Protein AF-A0A970BN17-F1 (afdb_monomer_lite)

pLDDT: mean 81.22, std 21.94, range [27.55, 98.62]

Structure (mmCIF, N/CA/C/O backbone):
data_AF-A0A970BN17-F1
#
_entry.id   AF-A0A970BN17-F1
#
loop_
_atom_site.group_PDB
_atom_site.id
_atom_site.type_symbol
_atom_site.label_atom_id
_atom_site.label_alt_id
_atom_site.label_comp_id
_atom_site.label_asym_id
_atom_site.label_entity_id
_atom_site.label_seq_id
_atom_site.pdbx_PDB_ins_code
_atom_site.Cartn_x
_atom_site.Cartn_y
_atom_site.Cartn_z
_atom_site.occupancy
_atom_site.B_iso_or_equiv
_atom_site.auth_seq_id
_atom_site.auth_comp_id
_atom_site.auth_asym_id
_atom_site.auth_atom_id
_atom_site.pdbx_PDB_model_num
ATOM 1 N N . PHE A 1 1 ? 6.275 23.078 -13.569 1.00 32.34 1 PHE A N 1
ATOM 2 C CA . PHE A 1 1 ? 7.022 21.814 -13.598 1.00 32.34 1 PHE A CA 1
ATOM 3 C C . PHE A 1 1 ? 8.155 21.933 -12.599 1.00 32.34 1 PHE A C 1
ATOM 5 O O . PHE A 1 1 ? 9.237 22.380 -12.944 1.00 32.34 1 PHE A O 1
ATOM 12 N N . THR A 1 2 ? 7.854 21.709 -11.324 1.00 32.56 2 THR A N 1
ATOM 13 C CA . THR A 1 2 ? 8.890 21.471 -10.318 1.00 32.56 2 THR A CA 1
ATOM 14 C C . THR A 1 2 ? 9.439 20.082 -10.598 1.00 32.56 2 THR A C 1
ATOM 16 O O . THR A 1 2 ? 8.662 19.140 -10.694 1.00 32.56 2 THR A O 1
ATOM 19 N N . GLU A 1 3 ? 10.742 20.007 -10.845 1.00 39.06 3 GLU A N 1
ATOM 20 C CA . GLU A 1 3 ? 11.499 18.772 -11.023 1.00 39.06 3 GLU A CA 1
ATOM 21 C C . GLU A 1 3 ? 11.298 17.918 -9.766 1.00 39.06 3 GLU A C 1
ATOM 23 O O . GLU A 1 3 ? 11.799 18.243 -8.690 1.00 39.06 3 GLU A O 1
ATOM 28 N N . ASP A 1 4 ? 10.457 16.895 -9.878 1.00 48.56 4 ASP A N 1
ATOM 29 C CA . ASP A 1 4 ? 10.159 15.962 -8.800 1.00 48.56 4 ASP A CA 1
ATOM 30 C C . ASP A 1 4 ? 11.282 14.922 -8.773 1.00 48.56 4 ASP A C 1
ATOM 32 O O . ASP A 1 4 ? 11.185 13.845 -9.358 1.00 48.56 4 ASP A O 1
ATOM 36 N N . THR A 1 5 ? 12.443 15.297 -8.233 1.00 59.00 5 THR A N 1
ATOM 37 C CA . THR A 1 5 ? 13.635 14.443 -8.300 1.00 59.00 5 THR A CA 1
ATOM 38 C C . THR A 1 5 ? 13.593 13.387 -7.197 1.00 59.00 5 THR A C 1
ATOM 40 O O . THR A 1 5 ? 14.387 13.419 -6.257 1.00 59.00 5 THR A O 1
ATOM 43 N N . SER A 1 6 ? 12.669 12.430 -7.318 1.00 75.62 6 SER A N 1
ATOM 44 C CA . SER A 1 6 ? 12.661 11.175 -6.545 1.00 75.62 6 SER A CA 1
ATOM 45 C C . SER A 1 6 ? 13.899 10.304 -6.831 1.00 75.62 6 SER A C 1
ATOM 47 O O . SER A 1 6 ? 14.197 9.360 -6.097 1.00 75.62 6 SER A O 1
ATOM 49 N N . GLY A 1 7 ? 14.656 10.640 -7.880 1.00 77.81 7 GLY A N 1
ATOM 50 C CA . GLY A 1 7 ? 15.953 10.070 -8.220 1.00 77.81 7 GLY A CA 1
ATOM 51 C C . GLY A 1 7 ? 16.511 10.608 -9.540 1.00 77.81 7 GLY A C 1
ATOM 52 O O . GLY A 1 7 ? 15.998 11.581 -10.095 1.00 77.81 7 GLY A O 1
ATOM 53 N N . SER A 1 8 ? 17.562 9.963 -10.041 1.00 84.25 8 SER A N 1
ATOM 54 C CA . SER A 1 8 ? 18.190 10.222 -11.340 1.00 84.25 8 SER A CA 1
ATOM 55 C C . SER A 1 8 ? 18.575 8.920 -12.049 1.00 84.25 8 SER A C 1
ATOM 57 O O . SER A 1 8 ? 18.487 7.832 -11.482 1.00 84.25 8 SER A O 1
ATOM 59 N N . VAL A 1 9 ? 19.017 9.029 -13.303 1.00 84.69 9 VAL A N 1
ATOM 60 C CA . VAL A 1 9 ? 19.588 7.918 -14.075 1.00 84.69 9 VAL A CA 1
ATOM 61 C C . VAL A 1 9 ? 21.036 8.248 -14.401 1.00 84.69 9 VAL A C 1
ATOM 63 O O . VAL A 1 9 ? 21.327 9.348 -14.877 1.00 84.69 9 VAL A O 1
ATOM 66 N N . ARG A 1 10 ? 21.937 7.288 -14.189 1.00 85.12 10 ARG A N 1
ATOM 67 C CA . ARG A 1 10 ? 23.327 7.370 -14.651 1.00 85.12 10 ARG A CA 1
ATOM 68 C C . ARG A 1 10 ? 23.611 6.316 -15.714 1.00 85.12 10 ARG A C 1
ATOM 70 O O . ARG A 1 10 ? 23.109 5.197 -15.638 1.00 85.12 10 ARG A O 1
ATOM 77 N N . ASN A 1 11 ? 24.443 6.681 -16.685 1.00 80.19 11 ASN A N 1
ATOM 78 C CA . ASN A 1 11 ? 24.867 5.788 -17.760 1.00 80.19 11 ASN A CA 1
ATOM 79 C C . ASN A 1 11 ? 26.177 5.092 -17.371 1.00 80.19 11 ASN A C 1
ATOM 81 O O . ASN A 1 11 ? 27.120 5.746 -16.918 1.00 80.19 11 ASN A O 1
ATOM 85 N N . GLY A 1 12 ? 26.239 3.786 -17.597 1.00 71.25 12 GLY A N 1
ATOM 86 C CA . GLY A 1 12 ? 27.440 2.962 -17.574 1.00 71.25 12 GLY A CA 1
ATOM 87 C C . GLY A 1 12 ? 27.666 2.301 -18.935 1.00 71.25 12 GLY A C 1
ATOM 88 O O . GLY A 1 12 ? 26.741 2.171 -19.736 1.00 71.25 12 GLY A O 1
ATOM 89 N N . ILE A 1 13 ? 28.909 1.904 -19.195 1.00 74.31 13 ILE A N 1
ATOM 90 C CA . ILE A 1 13 ? 29.287 1.059 -20.334 1.00 74.31 13 ILE A CA 1
ATOM 91 C C . ILE A 1 13 ? 29.868 -0.220 -19.739 1.00 74.31 13 ILE A C 1
ATOM 93 O O . ILE A 1 13 ? 30.667 -0.125 -18.801 1.00 74.31 13 ILE A O 1
ATOM 97 N N . ASP A 1 14 ? 29.484 -1.378 -20.271 1.00 70.44 14 ASP A N 1
ATOM 98 C CA . ASP A 1 14 ? 30.084 -2.662 -19.908 1.00 70.44 14 ASP A CA 1
ATOM 99 C C . ASP A 1 14 ? 31.134 -3.094 -20.948 1.00 70.44 14 ASP A C 1
ATOM 101 O O . ASP A 1 14 ? 30.786 -3.603 -22.020 1.00 70.44 14 ASP A O 1
ATOM 105 N N . PRO A 1 15 ? 32.435 -2.902 -20.660 1.00 63.38 15 PRO A N 1
ATOM 106 C CA . PRO A 1 15 ? 33.496 -3.311 -21.571 1.00 63.38 15 PRO A CA 1
ATOM 107 C C . PRO A 1 15 ? 33.675 -4.837 -21.641 1.00 63.38 15 PRO A C 1
ATOM 109 O O . PRO A 1 15 ? 34.306 -5.320 -22.580 1.00 63.38 15 PRO A O 1
ATOM 112 N N . GLU A 1 16 ? 33.154 -5.606 -20.676 1.00 74.69 16 GLU A N 1
ATOM 113 C CA . GLU A 1 16 ? 33.271 -7.071 -20.651 1.00 74.69 16 GLU A CA 1
ATOM 114 C C . GLU A 1 16 ? 32.203 -7.749 -21.520 1.00 74.69 16 GLU A C 1
ATOM 116 O O . GLU A 1 16 ? 32.446 -8.837 -22.046 1.00 74.69 16 GLU A O 1
ATOM 121 N N . ASN A 1 17 ? 31.068 -7.080 -21.744 1.00 64.88 17 ASN A N 1
ATOM 122 C CA . ASN A 1 17 ? 29.939 -7.584 -22.533 1.00 64.88 17 ASN A CA 1
ATOM 123 C C . ASN A 1 17 ? 29.699 -6.819 -23.850 1.00 64.88 17 ASN A C 1
ATOM 125 O O . ASN A 1 17 ? 28.600 -6.829 -24.390 1.00 64.88 17 ASN A O 1
ATOM 129 N N . GLY A 1 18 ? 30.741 -6.219 -24.434 1.00 65.50 18 GLY A N 1
ATOM 130 C CA . GLY A 1 18 ? 30.694 -5.740 -25.823 1.00 65.50 18 GLY A CA 1
ATOM 131 C C . GLY A 1 18 ? 30.069 -4.357 -26.029 1.00 65.50 18 GLY A C 1
ATOM 132 O O . GLY A 1 18 ? 29.279 -4.184 -26.954 1.00 65.50 18 GLY A O 1
ATOM 133 N N . ASP A 1 19 ? 30.478 -3.374 -25.222 1.00 73.50 19 ASP A N 1
ATOM 134 C CA . ASP A 1 19 ? 30.008 -1.978 -25.270 1.00 73.50 19 ASP A CA 1
ATOM 135 C C . ASP A 1 19 ? 28.490 -1.836 -25.039 1.00 73.50 19 ASP A C 1
ATOM 137 O O . ASP A 1 19 ? 27.855 -0.892 -25.521 1.00 73.50 19 ASP A O 1
ATOM 141 N N . ASP A 1 20 ? 27.903 -2.761 -24.274 1.00 80.50 20 ASP A N 1
ATOM 142 C CA . ASP A 1 20 ? 26.509 -2.668 -23.854 1.00 80.50 20 ASP A CA 1
ATOM 143 C C . ASP A 1 20 ? 26.287 -1.422 -22.983 1.00 80.50 20 ASP A C 1
ATOM 145 O O . ASP A 1 20 ? 27.092 -1.072 -22.109 1.00 80.50 20 ASP A O 1
ATOM 149 N N . LEU A 1 21 ? 25.166 -0.740 -23.231 1.00 82.56 21 LEU A N 1
ATOM 150 C CA . LEU A 1 21 ? 24.753 0.425 -22.456 1.00 82.56 21 LEU A CA 1
ATOM 151 C C . LEU A 1 21 ? 23.939 -0.035 -21.252 1.00 82.56 21 LEU A C 1
ATOM 153 O O . LEU A 1 21 ? 22.883 -0.650 -21.404 1.00 82.56 21 LEU A O 1
ATOM 157 N N . ILE A 1 22 ? 24.398 0.331 -20.059 1.00 88.56 22 ILE A N 1
ATOM 158 C CA . ILE A 1 22 ? 23.692 0.063 -18.807 1.00 88.56 22 ILE A CA 1
ATOM 159 C C . ILE A 1 22 ? 23.176 1.383 -18.249 1.00 88.56 22 ILE A C 1
ATOM 161 O O . ILE A 1 22 ? 23.924 2.348 -18.092 1.00 88.56 22 ILE A O 1
ATOM 165 N N . TYR A 1 23 ? 21.896 1.418 -17.902 1.00 90.19 23 TYR A N 1
ATOM 166 C CA . TYR A 1 23 ? 21.289 2.527 -17.178 1.00 90.19 23 TYR A CA 1
ATOM 167 C C . TYR A 1 23 ? 21.040 2.106 -15.739 1.00 90.19 23 TYR A C 1
ATOM 169 O O . TYR A 1 23 ? 20.437 1.065 -15.494 1.00 90.19 23 TYR A O 1
ATOM 177 N N . ILE A 1 24 ? 21.505 2.907 -14.786 1.00 91.94 24 ILE A N 1
ATOM 178 C CA . ILE A 1 24 ? 21.379 2.604 -13.361 1.00 91.94 24 ILE A CA 1
ATOM 179 C C . ILE A 1 24 ? 20.471 3.648 -12.727 1.00 91.94 24 ILE A C 1
ATOM 181 O O . ILE A 1 24 ? 20.717 4.852 -12.857 1.00 91.94 24 ILE A O 1
ATOM 185 N N . ALA A 1 25 ? 19.421 3.178 -12.061 1.00 93.06 25 ALA A N 1
ATOM 186 C CA . ALA A 1 25 ? 18.540 4.026 -11.278 1.00 93.06 25 ALA A CA 1
ATOM 187 C C . ALA A 1 25 ? 19.221 4.423 -9.961 1.00 93.06 25 ALA A C 1
ATOM 189 O O . ALA A 1 25 ? 19.588 3.561 -9.162 1.00 93.06 25 ALA A O 1
ATOM 190 N N . ASP A 1 26 ? 19.339 5.725 -9.715 1.00 90.25 26 ASP A N 1
ATOM 191 C CA . ASP A 1 26 ? 19.800 6.272 -8.443 1.00 90.25 26 ASP A CA 1
ATOM 192 C C . ASP A 1 26 ? 18.606 6.927 -7.737 1.00 90.25 26 ASP A C 1
ATOM 194 O O . ASP A 1 26 ? 18.057 7.915 -8.220 1.00 90.25 26 ASP A O 1
ATOM 198 N N . ALA A 1 27 ? 18.181 6.388 -6.596 1.00 91.38 27 ALA A N 1
ATOM 199 C CA . ALA A 1 27 ? 17.106 6.984 -5.806 1.00 91.38 27 ALA A CA 1
ATOM 200 C C . ALA A 1 27 ? 17.639 8.133 -4.933 1.00 91.38 27 ALA A C 1
ATOM 202 O O . ALA A 1 27 ? 18.737 8.049 -4.374 1.00 91.38 27 ALA A O 1
ATOM 203 N N . ALA A 1 28 ? 16.857 9.204 -4.792 1.00 91.00 28 ALA A N 1
ATOM 204 C CA . ALA A 1 28 ? 17.181 10.290 -3.873 1.00 91.00 28 ALA A CA 1
ATOM 205 C C . ALA A 1 28 ? 17.082 9.823 -2.403 1.00 91.00 28 ALA A C 1
ATOM 207 O O . ALA A 1 28 ? 16.376 8.855 -2.107 1.00 91.00 28 ALA A O 1
ATOM 208 N N . PRO A 1 29 ? 17.743 10.503 -1.444 1.00 90.31 29 PRO A N 1
ATOM 209 C CA . PRO A 1 29 ? 17.586 10.188 -0.025 1.00 90.31 29 PRO A CA 1
ATOM 210 C C . PRO A 1 29 ? 16.111 10.176 0.407 1.00 90.31 29 PRO A C 1
ATOM 212 O O . PRO A 1 29 ? 15.375 11.119 0.125 1.00 90.31 29 PRO A O 1
ATOM 215 N N . GLY A 1 30 ? 15.692 9.117 1.106 1.00 89.69 30 GLY A N 1
ATOM 216 C CA . GLY A 1 30 ? 14.293 8.896 1.505 1.00 89.69 30 GLY A CA 1
ATOM 217 C C . GLY A 1 30 ? 13.443 8.150 0.471 1.00 89.69 30 GLY A C 1
ATOM 218 O O . GLY A 1 30 ? 12.268 7.893 0.724 1.00 89.69 30 GLY A O 1
ATOM 219 N N . PHE A 1 31 ? 14.026 7.772 -0.668 1.00 94.12 31 PHE A N 1
ATOM 220 C CA . PHE A 1 31 ? 13.386 6.971 -1.704 1.00 94.12 31 PHE A CA 1
ATOM 221 C C . PHE A 1 31 ? 14.177 5.688 -1.965 1.00 94.12 31 PHE A C 1
ATOM 223 O O . PHE A 1 31 ? 15.384 5.609 -1.733 1.00 94.12 31 PHE A O 1
ATOM 230 N N . GLY A 1 32 ? 13.492 4.679 -2.492 1.00 93.06 32 GLY A N 1
ATOM 231 C CA . GLY A 1 32 ? 14.102 3.459 -2.997 1.00 93.06 32 GLY A CA 1
ATOM 232 C C . GLY A 1 32 ? 13.590 3.128 -4.391 1.00 93.06 32 GLY A C 1
ATOM 233 O O . GLY A 1 32 ? 12.395 3.250 -4.667 1.00 93.06 32 GLY A O 1
ATOM 234 N N . PHE A 1 33 ? 14.488 2.642 -5.248 1.00 95.62 33 PHE A N 1
ATOM 235 C CA . PHE A 1 33 ? 14.124 2.112 -6.558 1.00 95.62 33 PHE A CA 1
ATOM 236 C C . PHE A 1 33 ? 13.085 0.997 -6.418 1.00 95.62 33 PHE A C 1
ATOM 238 O O . PHE A 1 33 ? 13.287 0.051 -5.648 1.00 95.62 33 PHE A O 1
ATOM 245 N N . ALA A 1 34 ? 11.972 1.107 -7.136 1.00 95.88 34 ALA A N 1
ATOM 246 C CA . ALA A 1 34 ? 10.912 0.109 -7.154 1.00 95.88 34 ALA A CA 1
ATOM 247 C C . ALA A 1 34 ? 10.996 -0.753 -8.421 1.00 95.88 34 ALA A C 1
ATOM 249 O O . ALA A 1 34 ? 11.107 -1.974 -8.315 1.00 95.88 34 ALA A O 1
ATOM 250 N N . TYR A 1 35 ? 10.943 -0.126 -9.597 1.00 96.56 35 TYR A N 1
ATOM 251 C CA . TYR A 1 35 ? 11.004 -0.783 -10.906 1.00 96.56 35 TYR A CA 1
ATOM 252 C C . TYR A 1 35 ? 11.240 0.248 -12.019 1.00 96.56 35 TYR A C 1
ATOM 254 O O . TYR A 1 35 ? 11.103 1.449 -11.810 1.00 96.56 35 TYR A O 1
ATOM 262 N N . TRP A 1 36 ? 11.577 -0.220 -13.215 1.00 95.69 36 TRP A N 1
ATOM 263 C CA . TRP A 1 36 ? 11.550 0.549 -14.455 1.00 95.69 36 TRP A CA 1
ATOM 264 C C . TRP A 1 36 ? 10.175 0.464 -15.101 1.00 95.69 36 TRP A C 1
ATOM 266 O O . TRP A 1 36 ? 9.598 -0.623 -15.175 1.00 95.69 36 TRP A O 1
ATOM 276 N N . SER A 1 37 ? 9.691 1.592 -15.604 1.00 94.19 37 SER A N 1
ATOM 277 C CA . SER A 1 37 ? 8.381 1.736 -16.238 1.00 94.19 37 SER A CA 1
ATOM 278 C C . SER A 1 37 ? 8.489 2.441 -17.589 1.00 94.19 37 SER A C 1
ATOM 280 O O . SER A 1 37 ? 9.401 3.242 -17.787 1.00 94.19 37 SER A O 1
ATOM 282 N N . ASP A 1 38 ? 7.551 2.167 -18.496 1.00 90.62 38 ASP A N 1
ATOM 283 C CA . ASP A 1 38 ? 7.329 2.943 -19.729 1.00 90.62 38 ASP A CA 1
ATOM 284 C C . ASP A 1 38 ? 6.202 3.999 -19.607 1.00 90.62 38 ASP A C 1
ATOM 286 O O . ASP A 1 38 ? 5.767 4.592 -20.593 1.00 90.62 38 ASP A O 1
ATOM 290 N N . GLY A 1 39 ? 5.716 4.223 -18.385 1.00 86.69 39 GLY A N 1
ATOM 291 C CA . GLY A 1 39 ? 4.565 5.055 -18.026 1.00 86.69 39 GLY A CA 1
ATOM 292 C C . GLY A 1 39 ? 3.235 4.301 -17.961 1.00 86.69 39 GLY A C 1
ATOM 293 O O . GLY A 1 39 ? 2.217 4.889 -17.596 1.00 86.69 39 GLY A O 1
ATOM 294 N N . SER A 1 40 ? 3.215 3.024 -18.343 1.00 85.69 40 SER A N 1
ATOM 295 C CA . SER A 1 40 ? 2.008 2.192 -18.324 1.00 85.69 40 SER A CA 1
ATOM 296 C C . SER A 1 40 ? 2.246 0.760 -17.857 1.00 85.69 40 SER A C 1
ATOM 298 O O . SER A 1 40 ? 1.325 0.110 -17.358 1.00 85.69 40 SER A O 1
ATOM 300 N N . THR A 1 41 ? 3.465 0.254 -18.018 1.00 89.25 41 THR A N 1
ATOM 301 C CA . THR A 1 41 ? 3.836 -1.120 -17.717 1.00 89.25 41 THR A CA 1
ATOM 302 C C . THR A 1 41 ? 5.083 -1.173 -16.853 1.00 89.25 41 THR A C 1
ATOM 304 O O . THR A 1 41 ? 5.964 -0.314 -16.906 1.00 89.25 41 THR A O 1
ATOM 307 N N . LEU A 1 42 ? 5.170 -2.234 -16.052 1.00 93.62 42 LEU A N 1
ATOM 308 C CA . LEU A 1 42 ? 6.398 -2.601 -15.368 1.00 93.62 42 LEU A CA 1
ATOM 309 C C . LEU A 1 42 ? 7.305 -3.337 -16.358 1.00 93.62 42 LEU A C 1
ATOM 311 O O . LEU A 1 42 ? 6.948 -4.402 -16.859 1.00 93.62 42 LEU A O 1
ATOM 315 N N . ILE A 1 43 ? 8.502 -2.799 -16.581 1.00 93.12 43 ILE A N 1
ATOM 316 C CA . ILE A 1 43 ? 9.482 -3.327 -17.538 1.00 93.12 43 ILE A CA 1
ATOM 317 C C . ILE A 1 43 ? 10.542 -4.191 -16.854 1.00 93.12 43 ILE A C 1
ATOM 319 O O . ILE A 1 43 ? 10.887 -5.267 -17.337 1.00 93.12 43 ILE A O 1
ATOM 323 N N . SER A 1 44 ? 11.084 -3.730 -15.727 1.00 93.88 44 SER A N 1
ATOM 324 C CA . SER A 1 44 ? 12.138 -4.447 -15.004 1.00 93.88 44 SER A CA 1
ATOM 325 C C . SER A 1 44 ? 12.113 -4.107 -13.524 1.00 93.88 44 SER A C 1
ATOM 327 O O . SER A 1 44 ? 11.955 -2.952 -13.150 1.00 93.88 44 SER A O 1
ATOM 329 N N . THR A 1 45 ? 12.329 -5.099 -12.668 1.00 95.31 45 THR A N 1
ATOM 330 C CA . THR A 1 45 ? 12.512 -4.896 -11.222 1.00 95.31 45 THR A CA 1
ATOM 331 C C . THR A 1 45 ? 13.984 -4.816 -10.821 1.00 95.31 45 THR A C 1
ATOM 333 O O . THR A 1 45 ? 14.289 -4.761 -9.632 1.00 95.31 45 THR A O 1
ATOM 336 N N . GLN A 1 46 ? 14.905 -4.866 -11.787 1.00 94.38 46 GLN A N 1
ATOM 337 C CA . GLN A 1 46 ? 16.336 -4.703 -11.538 1.00 94.38 46 GLN A CA 1
ATOM 338 C C . GLN A 1 46 ? 16.706 -3.217 -11.598 1.00 94.38 46 GLN A C 1
ATOM 340 O O . GLN A 1 46 ? 16.228 -2.523 -12.494 1.00 94.38 46 GLN A O 1
ATOM 345 N N . PRO A 1 47 ? 17.558 -2.716 -10.687 1.00 92.00 47 PRO A N 1
ATOM 346 C CA . PRO A 1 47 ? 17.983 -1.313 -10.695 1.00 92.00 47 PRO A CA 1
ATOM 347 C C . PRO A 1 47 ? 18.827 -0.959 -11.927 1.00 92.00 47 PRO A C 1
ATOM 349 O O . PRO A 1 47 ? 18.899 0.205 -12.314 1.00 92.00 47 PRO A O 1
ATOM 352 N N . GLU A 1 48 ? 19.428 -1.967 -12.556 1.00 92.75 48 GLU A N 1
ATOM 353 C CA . GLU A 1 48 ? 20.169 -1.860 -13.806 1.00 92.75 48 GLU A CA 1
ATOM 354 C C . GLU A 1 48 ? 19.280 -2.267 -14.984 1.00 92.75 48 GLU A C 1
ATOM 356 O O . GLU A 1 48 ? 18.651 -3.330 -14.974 1.00 92.75 48 GLU A O 1
ATOM 361 N N . LEU A 1 49 ? 19.251 -1.429 -16.016 1.00 91.19 49 LEU A N 1
ATOM 362 C CA . LEU A 1 49 ? 18.550 -1.678 -17.266 1.00 91.19 49 LEU A CA 1
ATOM 363 C C . LEU A 1 49 ? 19.565 -1.794 -18.402 1.00 91.19 49 LEU A C 1
ATOM 365 O O . LEU A 1 49 ? 20.276 -0.839 -18.717 1.00 91.19 49 LEU A O 1
ATOM 369 N N . TRP A 1 50 ? 19.618 -2.976 -19.005 1.00 90.19 50 TRP A N 1
ATOM 370 C CA . TRP A 1 50 ? 20.619 -3.359 -19.995 1.00 90.19 50 TRP A CA 1
ATOM 371 C C . TRP A 1 50 ? 20.073 -3.172 -21.406 1.00 90.19 50 TRP A C 1
ATOM 373 O O . TRP A 1 50 ? 19.023 -3.729 -21.732 1.00 90.19 50 TRP A O 1
ATOM 383 N N . SER A 1 51 ? 20.781 -2.385 -22.219 1.00 85.44 51 SER A N 1
ATOM 384 C CA . SER A 1 51 ? 20.519 -2.151 -23.646 1.00 85.44 51 SER A CA 1
ATOM 385 C C . SER A 1 51 ? 19.018 -2.072 -23.999 1.00 85.44 51 SER A C 1
ATOM 387 O O . SER A 1 51 ? 18.538 -2.822 -24.854 1.00 85.44 51 SER A O 1
ATOM 389 N N . PRO A 1 52 ? 18.240 -1.182 -23.340 1.00 85.25 52 PRO A N 1
ATOM 390 C CA . PRO A 1 52 ? 16.798 -1.114 -23.523 1.00 85.25 52 PRO A CA 1
ATOM 391 C C . PRO A 1 52 ? 16.421 -0.803 -24.974 1.00 85.25 52 PRO A C 1
ATOM 393 O O . PRO A 1 52 ? 16.980 0.097 -25.612 1.00 85.25 52 PRO A O 1
ATOM 396 N N . GLN A 1 53 ? 15.430 -1.526 -25.501 1.00 84.62 53 GLN A N 1
ATOM 397 C CA . GLN A 1 53 ? 14.975 -1.348 -26.877 1.00 84.62 53 GLN A CA 1
ATOM 398 C C . GLN A 1 53 ? 14.435 0.073 -27.085 1.00 84.62 53 GLN A C 1
ATOM 400 O O . GLN A 1 53 ? 13.568 0.525 -26.342 1.00 84.62 53 GLN A O 1
ATOM 405 N N . GLY A 1 54 ? 14.930 0.772 -28.110 1.00 83.44 54 GLY A N 1
ATOM 406 C CA . GLY A 1 54 ? 14.553 2.166 -28.385 1.00 83.44 54 GLY A CA 1
ATOM 407 C C . GLY A 1 54 ? 15.309 3.209 -27.550 1.00 83.44 54 GLY A C 1
ATOM 408 O O . GLY A 1 54 ? 15.085 4.403 -27.739 1.00 83.44 54 GLY A O 1
ATOM 409 N N . GLY A 1 55 ? 16.241 2.777 -26.691 1.00 83.44 55 GLY A N 1
ATOM 410 C CA . GLY A 1 55 ? 17.032 3.642 -25.815 1.00 83.44 55 GLY A CA 1
ATOM 411 C C . GLY A 1 55 ? 16.286 4.074 -24.548 1.00 83.44 55 GLY A C 1
ATOM 412 O O . GLY A 1 55 ? 15.098 3.818 -24.382 1.00 83.44 55 GLY A O 1
ATOM 413 N N . ILE A 1 56 ? 16.991 4.762 -23.643 1.00 86.06 56 ILE A N 1
ATOM 414 C CA . ILE A 1 56 ? 16.474 5.124 -22.309 1.00 86.06 56 ILE A CA 1
ATOM 415 C C . ILE A 1 56 ? 15.287 6.091 -22.318 1.00 86.06 56 ILE A C 1
ATOM 417 O O . ILE A 1 56 ? 14.545 6.141 -21.351 1.00 86.06 56 ILE A O 1
ATOM 421 N N . GLY A 1 57 ? 15.064 6.845 -23.399 1.00 86.06 57 GLY A N 1
ATOM 422 C CA . GLY A 1 57 ? 14.014 7.871 -23.446 1.00 86.06 57 GLY A CA 1
ATOM 423 C C . GLY A 1 57 ? 12.581 7.344 -23.291 1.00 86.06 57 GLY A C 1
ATOM 424 O O . GLY A 1 57 ? 11.676 8.145 -23.083 1.00 86.06 57 GLY A O 1
ATOM 425 N N . LEU A 1 58 ? 12.378 6.027 -23.399 1.00 87.94 58 LEU A N 1
ATOM 426 C CA . LEU A 1 58 ? 11.090 5.358 -23.201 1.00 87.94 58 LEU A CA 1
ATOM 427 C C . LEU A 1 58 ? 10.927 4.751 -21.803 1.00 87.94 58 LEU A C 1
ATOM 429 O O . LEU A 1 58 ? 9.857 4.235 -21.509 1.00 87.94 58 LEU A O 1
ATOM 433 N N . TYR A 1 59 ? 11.966 4.779 -20.966 1.00 91.25 59 TYR A N 1
ATOM 434 C CA . TYR A 1 59 ? 11.972 4.101 -19.676 1.00 91.25 59 TYR A CA 1
ATOM 435 C C . TYR A 1 59 ? 12.336 5.078 -18.569 1.00 91.25 59 TYR A C 1
ATOM 437 O O . TYR A 1 59 ? 13.331 5.798 -18.644 1.00 91.25 59 TYR A O 1
ATOM 445 N N . GLN A 1 60 ? 11.551 5.058 -17.505 1.00 92.38 60 GLN A N 1
ATOM 446 C CA . GLN A 1 60 ? 11.763 5.878 -16.324 1.00 92.38 60 GLN A CA 1
ATOM 447 C C . GLN A 1 60 ? 11.939 4.989 -15.092 1.00 92.38 60 GLN A C 1
ATOM 449 O O . GLN A 1 60 ? 11.218 3.995 -14.942 1.00 92.38 60 GLN A O 1
ATOM 454 N N . PRO A 1 61 ? 12.890 5.312 -14.200 1.00 94.56 61 PRO A N 1
ATOM 455 C CA . PRO A 1 61 ? 12.966 4.638 -12.921 1.00 94.56 61 PRO A CA 1
ATOM 456 C C . PRO A 1 61 ? 11.815 5.131 -12.043 1.00 94.56 61 PRO A C 1
ATOM 458 O O . PRO A 1 61 ? 11.660 6.328 -11.800 1.00 94.56 61 PRO A O 1
ATOM 461 N N . VAL A 1 62 ? 11.017 4.203 -11.535 1.00 95.56 62 VAL A N 1
ATOM 462 C CA . VAL A 1 62 ? 10.018 4.487 -10.511 1.00 95.56 62 VAL A CA 1
ATOM 463 C C . VAL A 1 62 ? 10.695 4.354 -9.159 1.00 95.56 62 VAL A C 1
ATOM 465 O O . VAL A 1 62 ? 11.113 3.266 -8.755 1.00 95.56 62 VAL A O 1
ATOM 468 N N . ASN A 1 63 ? 10.797 5.477 -8.457 1.00 95.06 63 ASN A N 1
ATOM 469 C CA . ASN A 1 63 ? 11.307 5.542 -7.097 1.00 95.06 63 ASN A CA 1
ATOM 470 C C . ASN A 1 63 ? 10.151 5.850 -6.155 1.00 95.06 63 ASN A C 1
ATOM 472 O O . ASN A 1 63 ? 9.387 6.790 -6.370 1.00 95.06 63 ASN A O 1
ATOM 476 N N . TRP A 1 64 ? 10.032 5.058 -5.099 1.00 94.50 64 TRP A N 1
ATOM 477 C CA . TRP A 1 64 ? 9.010 5.251 -4.082 1.00 94.50 64 TRP A CA 1
ATOM 478 C C . TRP A 1 64 ? 9.632 5.742 -2.790 1.00 94.50 64 TRP A C 1
ATOM 480 O O . TRP A 1 64 ? 10.731 5.292 -2.454 1.00 94.50 64 TRP A O 1
ATOM 490 N N . PRO A 1 65 ? 8.942 6.619 -2.046 1.00 91.62 65 PRO A N 1
ATOM 491 C CA . PRO A 1 65 ? 9.319 6.912 -0.677 1.00 91.62 65 PRO A CA 1
ATOM 492 C C . PRO A 1 65 ? 9.463 5.619 0.115 1.00 91.62 65 PRO A C 1
ATOM 494 O O . PRO A 1 65 ? 8.617 4.728 0.049 1.00 91.62 65 PRO A O 1
ATOM 497 N N . ALA A 1 66 ? 10.574 5.504 0.823 1.00 90.19 66 ALA A N 1
ATOM 498 C CA . ALA A 1 66 ? 10.908 4.316 1.576 1.00 90.19 66 ALA A CA 1
ATOM 499 C C . ALA A 1 66 ? 11.547 4.730 2.895 1.00 90.19 66 ALA A C 1
ATOM 501 O O . ALA A 1 66 ? 12.427 5.589 2.951 1.00 90.19 66 ALA A O 1
ATOM 502 N N . THR A 1 67 ? 11.093 4.090 3.960 1.00 91.19 67 THR A N 1
ATOM 503 C CA . THR A 1 67 ? 11.662 4.209 5.299 1.00 91.19 67 THR A CA 1
ATOM 504 C C . THR A 1 67 ? 12.173 2.843 5.740 1.00 91.19 67 THR A C 1
ATOM 506 O O . THR A 1 67 ? 11.884 1.832 5.101 1.00 91.19 67 THR A O 1
ATOM 509 N N . ASP A 1 68 ? 12.853 2.784 6.882 1.00 92.81 68 ASP A N 1
ATOM 510 C CA . ASP A 1 68 ? 13.270 1.510 7.483 1.00 92.81 68 ASP A CA 1
ATOM 511 C C . ASP A 1 68 ? 12.080 0.605 7.872 1.00 92.81 68 ASP A C 1
ATOM 513 O O . ASP A 1 68 ? 12.267 -0.576 8.154 1.00 92.81 68 ASP A O 1
ATOM 517 N N . LEU A 1 69 ? 10.853 1.145 7.889 1.00 94.62 69 LEU A N 1
ATOM 518 C CA . LEU A 1 69 ? 9.616 0.405 8.161 1.00 94.62 69 LEU A CA 1
ATOM 519 C C . LEU A 1 69 ? 8.907 -0.085 6.892 1.00 94.62 69 LEU A C 1
ATOM 521 O O . LEU A 1 69 ? 7.923 -0.817 6.992 1.00 94.62 69 LEU A O 1
ATOM 525 N N . THR A 1 70 ? 9.355 0.336 5.710 1.00 96.44 70 THR A N 1
ATOM 526 C CA . THR A 1 70 ? 8.708 -0.018 4.446 1.00 96.44 70 THR A CA 1
ATOM 527 C C . THR A 1 70 ? 9.023 -1.469 4.081 1.00 96.44 70 THR A C 1
ATOM 529 O O . THR A 1 70 ? 10.166 -1.810 3.778 1.00 96.44 70 THR A O 1
ATOM 532 N N . ASP A 1 71 ? 8.000 -2.324 4.040 1.00 97.94 71 ASP A N 1
ATOM 533 C CA . ASP A 1 71 ? 8.107 -3.685 3.507 1.00 97.94 71 ASP A CA 1
ATOM 534 C C . ASP A 1 71 ? 7.725 -3.677 2.022 1.00 97.94 71 ASP A C 1
ATOM 536 O O . ASP A 1 71 ? 6.553 -3.550 1.660 1.00 97.94 71 ASP A O 1
ATOM 540 N N . LYS A 1 72 ? 8.739 -3.771 1.156 1.00 97.44 72 LYS A N 1
ATOM 541 C CA . LYS A 1 72 ? 8.603 -3.781 -0.304 1.00 97.44 72 LYS A CA 1
ATOM 542 C C . LYS A 1 72 ? 8.944 -5.157 -0.857 1.00 97.44 72 LYS A C 1
ATOM 544 O O . LYS A 1 72 ? 10.009 -5.701 -0.568 1.00 97.44 72 LYS A O 1
ATOM 549 N N . LYS A 1 73 ? 8.085 -5.680 -1.733 1.00 97.81 73 LYS A N 1
ATOM 550 C CA . LYS A 1 73 ? 8.241 -7.007 -2.337 1.00 97.81 73 LYS A CA 1
ATOM 551 C C . LYS A 1 73 ? 8.044 -6.973 -3.841 1.00 97.81 73 LYS A C 1
ATOM 553 O O . LYS A 1 73 ? 7.147 -6.304 -4.347 1.00 97.81 73 LYS A O 1
ATOM 558 N N . ILE A 1 74 ? 8.861 -7.766 -4.529 1.00 97.56 74 ILE A N 1
ATOM 559 C CA . ILE A 1 74 ? 8.577 -8.238 -5.883 1.00 97.56 74 ILE A CA 1
ATOM 560 C C . ILE A 1 74 ? 7.726 -9.494 -5.723 1.00 97.56 74 ILE A C 1
ATOM 562 O O . ILE A 1 74 ? 8.142 -10.460 -5.081 1.00 97.56 74 ILE A O 1
ATOM 566 N N . VAL A 1 75 ? 6.520 -9.460 -6.268 1.00 97.56 75 VAL A N 1
ATOM 567 C CA . VAL A 1 75 ? 5.512 -10.498 -6.105 1.00 97.56 75 VAL A CA 1
ATOM 568 C C . VAL A 1 75 ? 5.367 -11.271 -7.412 1.00 97.56 75 VAL A C 1
ATOM 570 O O . VAL A 1 75 ? 4.989 -10.657 -8.408 1.00 97.56 75 VAL A O 1
ATOM 573 N N . PRO A 1 76 ? 5.599 -12.595 -7.432 1.00 96.31 76 PRO A N 1
ATOM 574 C CA . PRO A 1 76 ? 5.225 -13.425 -8.568 1.00 96.31 76 PRO A CA 1
ATOM 575 C C . PRO A 1 76 ? 3.699 -13.550 -8.637 1.00 96.31 76 PRO A C 1
ATOM 577 O O . PRO A 1 76 ? 3.048 -13.991 -7.686 1.00 96.31 76 PRO A O 1
ATOM 580 N N . LEU A 1 77 ? 3.124 -13.153 -9.765 1.00 95.69 77 LEU A N 1
ATOM 581 C CA . LEU A 1 77 ? 1.688 -13.224 -10.002 1.00 95.69 77 LEU A CA 1
ATOM 582 C C . LEU A 1 77 ? 1.337 -14.538 -10.694 1.00 95.69 77 LEU A C 1
ATOM 584 O O . LEU A 1 77 ? 2.062 -15.026 -11.563 1.00 95.69 77 LEU A O 1
ATOM 588 N N . ALA A 1 78 ? 0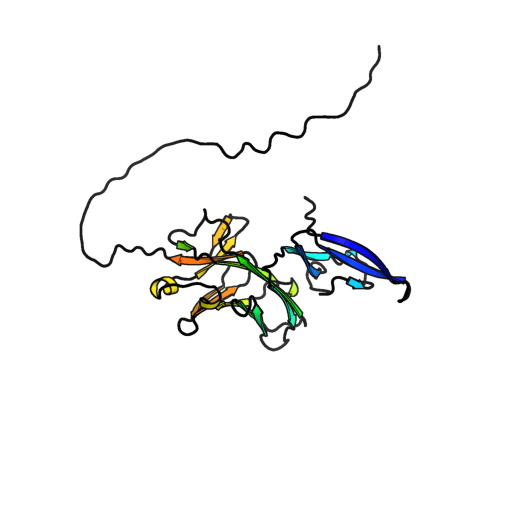.208 -15.116 -10.298 1.00 94.56 78 ALA A N 1
ATOM 589 C CA . ALA A 1 78 ? -0.340 -16.276 -10.972 1.00 94.56 78 ALA A CA 1
ATOM 590 C C . ALA A 1 78 ? -1.351 -15.835 -12.038 1.00 94.56 78 ALA A C 1
ATOM 592 O O . ALA A 1 78 ? -2.197 -14.974 -11.806 1.00 94.56 78 ALA A O 1
ATOM 593 N N . LYS A 1 79 ? -1.279 -16.462 -13.214 1.00 94.44 79 LYS A N 1
ATOM 594 C CA . LYS A 1 79 ? -2.125 -16.105 -14.359 1.00 94.44 79 LYS A CA 1
ATOM 595 C C . LYS A 1 79 ? -3.594 -16.481 -14.188 1.00 94.44 79 LYS A C 1
ATOM 597 O O . LYS A 1 79 ? -4.462 -15.779 -14.694 1.00 94.44 79 LYS A O 1
ATOM 602 N N . ASP A 1 80 ? -3.852 -17.567 -13.464 1.00 96.38 80 ASP A N 1
ATOM 603 C CA . ASP A 1 80 ? -5.171 -18.209 -13.411 1.00 96.38 80 ASP A CA 1
ATOM 604 C C . ASP A 1 80 ? -5.726 -18.343 -11.980 1.00 96.38 80 ASP A C 1
ATOM 606 O O . ASP A 1 80 ? -6.798 -18.907 -11.775 1.00 9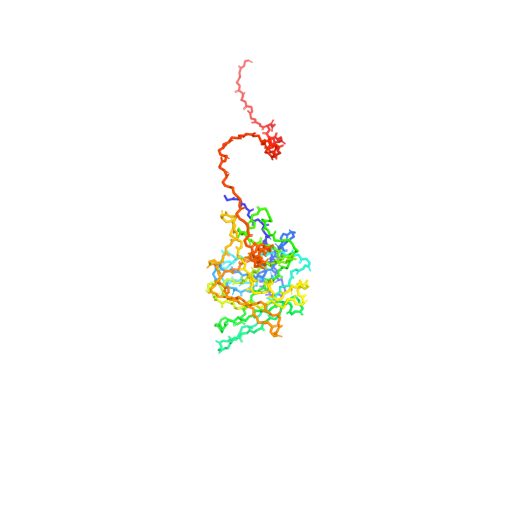6.38 80 ASP A O 1
ATOM 610 N N . THR A 1 81 ? -5.008 -17.845 -10.971 1.00 96.50 81 THR A N 1
ATOM 611 C CA . THR A 1 81 ? -5.443 -17.870 -9.567 1.00 96.50 81 THR A CA 1
ATOM 612 C C . THR A 1 81 ? -4.987 -16.612 -8.843 1.00 96.50 81 THR A C 1
ATOM 614 O O . THR A 1 81 ? -4.057 -15.941 -9.277 1.00 96.50 81 THR A O 1
ATOM 617 N N . THR A 1 82 ? -5.632 -16.299 -7.724 1.00 97.00 82 THR A N 1
ATOM 618 C CA . THR A 1 82 ? -5.202 -15.216 -6.839 1.00 97.00 82 THR A CA 1
ATOM 619 C C . THR A 1 82 ? -3.859 -15.526 -6.182 1.00 97.00 82 THR A C 1
ATOM 621 O O . THR A 1 82 ? -3.585 -16.684 -5.846 1.00 97.00 82 THR A O 1
ATOM 624 N N . THR A 1 83 ? -3.074 -14.485 -5.911 1.00 97.56 83 THR A N 1
ATOM 625 C CA . THR A 1 83 ? -1.825 -14.567 -5.141 1.00 97.56 83 THR A CA 1
ATOM 626 C C . THR A 1 83 ? -2.004 -13.869 -3.795 1.00 97.56 83 THR A C 1
ATOM 628 O O . THR A 1 83 ? -2.285 -12.675 -3.759 1.00 97.56 83 THR A O 1
ATOM 631 N N . THR A 1 84 ? -1.790 -14.579 -2.684 1.00 97.94 84 THR A N 1
ATOM 632 C CA . THR A 1 84 ? -1.788 -13.978 -1.340 1.00 97.94 84 THR A CA 1
ATOM 633 C C . THR A 1 84 ? -0.366 -13.673 -0.892 1.00 97.94 84 THR A C 1
ATOM 635 O O . THR A 1 84 ? 0.491 -14.557 -0.893 1.00 97.94 84 THR A O 1
ATOM 638 N N . VAL A 1 85 ? -0.120 -12.435 -0.466 1.00 98.12 85 VAL A N 1
ATOM 639 C CA . VAL A 1 85 ? 1.206 -11.962 -0.054 1.00 98.12 85 VAL A CA 1
ATOM 640 C C . VAL A 1 85 ? 1.133 -11.335 1.336 1.00 98.12 85 VAL A C 1
ATOM 642 O O . VAL A 1 85 ? 0.380 -10.378 1.518 1.00 98.12 85 VAL A O 1
ATOM 645 N N . PRO A 1 86 ? 1.904 -11.829 2.320 1.00 98.38 86 PRO A N 1
ATOM 646 C CA . PRO A 1 86 ? 2.027 -11.177 3.616 1.00 98.38 86 PRO A CA 1
ATOM 647 C C . PRO A 1 86 ? 3.052 -10.038 3.559 1.00 98.38 86 PRO A C 1
ATOM 649 O O . PRO A 1 86 ? 4.087 -10.165 2.904 1.00 98.38 86 PRO A O 1
ATOM 652 N N . PHE A 1 87 ? 2.814 -8.981 4.320 1.00 98.56 87 PHE A N 1
ATOM 653 C CA . PHE A 1 87 ? 3.691 -7.839 4.564 1.00 98.56 87 PHE A CA 1
ATOM 654 C C . PHE A 1 87 ? 3.777 -7.583 6.068 1.00 98.56 87 PHE A C 1
ATOM 656 O O . PHE A 1 87 ? 2.911 -8.026 6.826 1.00 98.56 87 PHE A O 1
ATOM 663 N N . LEU A 1 88 ? 4.826 -6.883 6.504 1.00 97.62 88 LEU A N 1
ATOM 664 C CA . LEU A 1 88 ? 5.004 -6.454 7.895 1.00 97.62 88 LEU A CA 1
ATOM 665 C C . LEU A 1 88 ? 4.911 -7.633 8.883 1.00 97.62 88 LEU A C 1
ATOM 667 O O . LEU A 1 88 ? 4.205 -7.593 9.883 1.00 97.62 88 LEU A O 1
ATOM 671 N N . GLY A 1 89 ? 5.573 -8.747 8.557 1.00 96.25 89 GLY A N 1
ATOM 672 C CA . GLY A 1 89 ? 5.541 -9.954 9.394 1.00 96.25 89 GLY A CA 1
ATOM 673 C C . GLY A 1 89 ? 4.190 -10.683 9.437 1.00 96.25 89 GLY A C 1
ATOM 674 O O . GLY A 1 89 ? 4.014 -11.555 10.280 1.00 96.25 89 GLY A O 1
ATOM 675 N N . GLY A 1 90 ? 3.262 -10.370 8.527 1.00 97.69 90 GLY A N 1
ATOM 676 C CA . GLY A 1 90 ? 1.930 -10.979 8.452 1.00 97.69 90 GLY A CA 1
ATOM 677 C C . GLY A 1 90 ? 0.800 -10.073 8.936 1.00 97.69 90 GLY A C 1
ATOM 678 O O . GLY A 1 90 ? -0.355 -10.424 8.726 1.00 97.69 90 GLY A O 1
ATOM 679 N N . GLU A 1 91 ? 1.127 -8.912 9.510 1.00 97.88 91 GLU A N 1
ATOM 680 C CA . GLU A 1 91 ? 0.160 -7.892 9.926 1.00 97.88 91 GLU A CA 1
ATOM 681 C C . GLU A 1 91 ? -0.761 -7.471 8.780 1.00 97.88 91 GLU A C 1
ATOM 683 O O . GLU A 1 91 ? -1.964 -7.344 8.971 1.00 97.88 91 GLU A O 1
ATOM 688 N N . VAL A 1 92 ? -0.204 -7.294 7.581 1.00 98.62 92 VAL A N 1
ATOM 689 C CA . VAL A 1 92 ? -0.977 -6.992 6.377 1.00 98.62 92 VAL A CA 1
ATOM 690 C C . VAL A 1 92 ? -0.863 -8.160 5.413 1.00 98.62 92 VAL A C 1
ATOM 692 O O . VAL A 1 92 ? 0.237 -8.614 5.104 1.00 98.62 92 VAL A O 1
ATOM 695 N N . ARG A 1 93 ? -1.983 -8.634 4.875 1.00 98.56 93 ARG A N 1
ATOM 696 C CA . ARG A 1 93 ? -2.013 -9.577 3.754 1.00 98.56 93 ARG A CA 1
ATOM 697 C C . ARG A 1 93 ? -2.755 -8.946 2.594 1.00 98.56 93 ARG A C 1
ATOM 699 O O . ARG A 1 93 ? -3.814 -8.362 2.777 1.00 98.56 93 ARG A O 1
ATOM 706 N N . MET A 1 94 ? -2.209 -9.082 1.394 1.00 98.44 94 MET A N 1
ATOM 707 C CA . MET A 1 94 ? -2.886 -8.663 0.171 1.00 98.44 94 MET A CA 1
ATOM 708 C C . MET A 1 94 ? -3.231 -9.884 -0.667 1.00 98.44 94 MET A C 1
ATOM 710 O O . MET A 1 94 ? -2.356 -10.711 -0.928 1.00 98.44 94 MET A O 1
ATOM 714 N N . VAL A 1 95 ? -4.488 -9.991 -1.092 1.00 98.06 95 VAL A N 1
ATOM 715 C CA . VAL A 1 95 ? -4.949 -10.994 -2.057 1.00 98.06 95 VAL A CA 1
ATOM 716 C C . VAL A 1 95 ? -5.069 -10.309 -3.410 1.00 98.06 95 VAL A C 1
ATOM 718 O O . VAL A 1 95 ? -5.982 -9.522 -3.661 1.00 98.06 95 VAL A O 1
ATOM 721 N N . LEU A 1 96 ? -4.095 -10.587 -4.267 1.00 97.06 96 LEU A N 1
ATOM 722 C CA . LEU A 1 96 ? -3.996 -10.036 -5.609 1.00 97.06 96 LEU A CA 1
ATOM 723 C C . LEU A 1 96 ? -4.814 -10.892 -6.579 1.00 97.06 96 LEU A C 1
ATOM 725 O O . LEU A 1 96 ? -4.783 -12.124 -6.464 1.00 97.06 96 LEU A O 1
ATOM 729 N N . PRO A 1 97 ? -5.519 -10.278 -7.543 1.00 95.38 97 PRO A N 1
ATOM 730 C CA . PRO A 1 97 ? -6.228 -11.024 -8.569 1.00 95.38 97 PRO A CA 1
ATOM 731 C C . PRO A 1 97 ? -5.251 -11.781 -9.473 1.00 95.38 97 PRO A C 1
ATOM 733 O O . PRO A 1 97 ? -4.061 -11.469 -9.545 1.00 95.38 97 PRO A O 1
ATOM 736 N N . ALA A 1 98 ? -5.782 -12.767 -10.192 1.00 95.31 98 ALA A N 1
ATOM 737 C CA . ALA A 1 98 ? -5.051 -13.419 -11.267 1.00 95.31 98 ALA A CA 1
ATOM 738 C C . ALA A 1 98 ? -4.663 -12.384 -12.339 1.00 95.31 98 ALA A C 1
ATOM 740 O O . ALA A 1 98 ? -5.479 -11.527 -12.691 1.00 95.31 98 ALA A O 1
ATOM 741 N N . HIS A 1 99 ? -3.432 -12.443 -12.847 1.00 94.56 99 HIS A N 1
ATOM 742 C CA . HIS A 1 99 ? -2.906 -11.406 -13.737 1.00 94.56 99 HIS A CA 1
ATOM 743 C C . HIS A 1 99 ? -2.003 -11.975 -14.833 1.00 94.56 99 HIS A C 1
ATOM 745 O O . HIS A 1 99 ? -1.260 -12.926 -14.611 1.00 94.56 99 HIS A O 1
ATOM 751 N N . ALA A 1 100 ? -2.064 -11.392 -16.034 1.00 92.81 100 ALA A N 1
ATOM 752 C CA . ALA A 1 100 ? -1.293 -11.876 -17.180 1.00 92.81 100 ALA A CA 1
ATOM 753 C C . ALA A 1 100 ? 0.215 -11.630 -17.028 1.00 92.81 100 ALA A C 1
ATOM 755 O O . ALA A 1 100 ? 1.015 -12.461 -17.464 1.00 92.81 100 ALA A O 1
ATOM 756 N N . ASP A 1 101 ? 0.587 -10.509 -16.410 1.00 92.12 101 ASP A N 1
ATOM 757 C CA . ASP A 1 101 ? 1.988 -10.212 -16.128 1.00 92.12 101 ASP A CA 1
ATOM 758 C C . ASP A 1 101 ? 2.546 -11.148 -15.059 1.00 92.12 101 ASP A C 1
ATOM 760 O O . ASP A 1 101 ? 1.846 -11.468 -14.100 1.00 92.12 101 ASP A O 1
ATOM 764 N N . PRO A 1 102 ? 3.822 -11.544 -15.172 1.00 92.19 102 PRO A N 1
ATOM 765 C CA . PRO A 1 102 ? 4.417 -12.523 -14.271 1.00 92.19 102 PRO A CA 1
ATOM 766 C C . PRO A 1 102 ? 4.764 -11.951 -12.894 1.00 92.19 102 PRO A C 1
ATOM 768 O O . PRO A 1 102 ? 4.957 -12.718 -11.951 1.00 92.19 102 PRO A O 1
ATOM 771 N N . VAL A 1 103 ? 4.897 -10.627 -12.766 1.00 95.62 103 VAL A N 1
ATOM 772 C CA . VAL A 1 103 ? 5.346 -9.974 -11.532 1.00 95.62 103 VAL A CA 1
ATOM 773 C C . VAL A 1 103 ? 4.651 -8.637 -11.293 1.00 95.62 103 VAL A C 1
ATOM 775 O O . VAL A 1 103 ? 4.272 -7.942 -12.232 1.00 95.62 103 VAL A O 1
ATOM 778 N N . ALA A 1 104 ? 4.557 -8.251 -10.026 1.00 96.38 104 ALA A N 1
ATOM 779 C CA . ALA A 1 104 ? 4.260 -6.892 -9.585 1.00 96.38 104 ALA A CA 1
ATOM 780 C C . ALA A 1 104 ? 5.236 -6.460 -8.491 1.00 96.38 104 ALA A C 1
ATOM 782 O O . ALA A 1 104 ? 5.902 -7.290 -7.871 1.00 96.38 104 ALA A O 1
ATOM 783 N N . VAL A 1 105 ? 5.298 -5.160 -8.222 1.00 97.69 105 VAL A N 1
ATOM 784 C CA . VAL A 1 105 ? 5.991 -4.611 -7.053 1.00 97.69 105 VAL A CA 1
ATOM 785 C C . VAL A 1 105 ? 4.955 -3.964 -6.155 1.00 97.69 105 VAL A C 1
ATOM 787 O O . VAL A 1 105 ? 4.100 -3.218 -6.625 1.00 97.69 105 VAL A O 1
ATOM 790 N N . ILE A 1 106 ? 5.014 -4.263 -4.864 1.00 97.75 106 ILE A N 1
ATOM 791 C CA . ILE A 1 106 ? 4.107 -3.710 -3.858 1.00 97.75 106 ILE A CA 1
ATOM 792 C C . ILE A 1 106 ? 4.937 -3.280 -2.660 1.00 97.75 106 ILE A C 1
ATOM 794 O O . ILE A 1 106 ? 5.889 -3.971 -2.286 1.00 97.75 106 ILE A O 1
ATOM 798 N N . ALA A 1 107 ? 4.579 -2.152 -2.061 1.00 97.94 107 ALA A N 1
ATOM 799 C CA . ALA A 1 107 ? 5.153 -1.701 -0.807 1.00 97.94 107 ALA A CA 1
ATOM 800 C C . ALA A 1 107 ? 4.058 -1.334 0.191 1.00 97.94 107 ALA A C 1
ATOM 802 O O . ALA A 1 107 ? 3.015 -0.786 -0.176 1.00 97.94 107 ALA A O 1
ATOM 803 N N . VAL A 1 108 ? 4.328 -1.633 1.457 1.00 98.12 108 VAL A N 1
ATOM 804 C CA . VAL A 1 108 ? 3.489 -1.254 2.589 1.00 98.12 108 VAL A CA 1
ATOM 805 C C . VAL A 1 108 ? 4.355 -0.529 3.605 1.00 98.12 108 VAL A C 1
ATOM 807 O O . VAL A 1 108 ? 5.366 -1.067 4.057 1.00 98.12 108 VAL A O 1
ATOM 810 N N . THR A 1 109 ? 3.949 0.679 3.983 1.00 97.06 109 THR A N 1
ATOM 811 C CA . THR A 1 109 ? 4.601 1.442 5.054 1.00 97.06 109 THR A CA 1
ATOM 812 C C . THR A 1 109 ? 3.592 1.714 6.166 1.00 97.06 109 THR A C 1
ATOM 814 O O . THR A 1 109 ? 2.572 2.347 5.892 1.00 97.06 109 THR A O 1
ATOM 817 N N . PRO A 1 110 ? 3.828 1.249 7.404 1.00 95.62 110 PRO A N 1
ATOM 818 C CA . PRO A 1 110 ? 2.971 1.567 8.533 1.00 95.62 110 PRO A CA 1
ATOM 819 C C . PRO A 1 110 ? 3.355 2.912 9.163 1.00 95.62 110 PRO A C 1
ATOM 821 O O . PRO A 1 110 ? 4.532 3.264 9.266 1.00 95.62 110 PRO A O 1
ATOM 824 N N . PHE A 1 111 ? 2.355 3.619 9.677 1.00 90.31 111 PHE A N 1
ATOM 825 C CA . PHE A 1 111 ? 2.495 4.848 10.455 1.00 90.31 111 PHE A CA 1
ATOM 826 C C . PHE A 1 111 ? 1.703 4.718 11.751 1.00 90.31 111 PHE A C 1
ATOM 828 O O . PHE A 1 111 ? 0.676 4.040 11.803 1.00 90.31 111 PHE A O 1
ATOM 835 N N . ARG A 1 112 ? 2.192 5.361 12.813 1.00 82.38 112 ARG A N 1
ATOM 836 C CA . ARG A 1 112 ? 1.481 5.403 14.099 1.00 82.38 112 ARG A CA 1
ATOM 837 C C . ARG A 1 112 ? 0.369 6.439 14.106 1.00 82.38 112 ARG A C 1
ATOM 839 O O . ARG A 1 112 ? -0.669 6.197 14.695 1.00 82.38 112 ARG A O 1
ATOM 846 N N . ASP A 1 113 ? 0.570 7.552 13.420 1.00 75.44 113 ASP A N 1
ATOM 847 C CA . ASP A 1 113 ? -0.400 8.634 13.386 1.00 75.44 113 ASP A CA 1
ATOM 848 C C . ASP A 1 113 ? -0.962 8.759 11.964 1.00 75.44 113 ASP A C 1
ATOM 850 O O . ASP A 1 113 ? -0.174 8.813 11.011 1.00 75.44 113 ASP A O 1
ATOM 854 N N . PRO A 1 114 ? -2.296 8.785 11.794 1.00 67.56 114 PRO A N 1
ATOM 855 C CA . PRO A 1 114 ? -2.906 9.116 10.518 1.00 67.56 114 PRO A CA 1
ATOM 856 C C . PRO A 1 114 ? -2.424 10.478 10.018 1.00 67.56 114 PRO A C 1
ATOM 858 O O . PRO A 1 114 ? -2.238 11.421 10.789 1.00 67.56 114 PRO A O 1
ATOM 861 N N . VAL A 1 115 ? -2.270 10.615 8.704 1.00 74.56 115 VAL A N 1
ATOM 862 C CA . VAL A 1 115 ? -2.122 11.940 8.089 1.00 74.56 115 VAL A CA 1
ATOM 863 C C . VAL A 1 115 ? -3.391 12.758 8.372 1.00 74.56 115 VAL A C 1
ATOM 865 O O . VAL A 1 115 ? -4.485 12.213 8.464 1.00 74.56 115 VAL A O 1
ATOM 868 N N . GLY A 1 116 ? -3.272 14.071 8.571 1.00 75.62 116 GLY A N 1
ATOM 869 C CA . GLY A 1 116 ? -4.456 14.908 8.791 1.00 75.62 116 GLY A CA 1
ATOM 870 C C . GLY A 1 116 ? -5.221 14.571 10.078 1.00 75.62 116 GLY A C 1
ATOM 871 O O . GLY A 1 116 ? -6.448 14.525 10.067 1.00 75.62 116 GLY A O 1
ATOM 872 N N . LEU A 1 117 ? -4.518 14.347 11.198 1.00 72.81 117 LEU A N 1
ATOM 873 C CA . LEU A 1 117 ? -5.129 14.168 12.529 1.00 72.81 117 LEU A CA 1
ATOM 874 C C . LEU A 1 117 ? -6.106 15.293 12.916 1.00 72.81 117 LEU A C 1
ATOM 876 O O . LEU A 1 117 ? -7.041 15.058 13.674 1.00 72.81 117 LEU A O 1
ATOM 880 N N . ASP A 1 118 ? -5.926 16.495 12.372 1.00 78.56 118 ASP A N 1
ATOM 881 C CA . ASP A 1 118 ? -6.825 17.634 12.588 1.00 78.56 118 ASP A CA 1
ATOM 882 C C . ASP A 1 118 ? -8.132 17.542 11.766 1.00 78.56 118 ASP A C 1
ATOM 884 O O . ASP A 1 118 ? -9.015 18.391 11.893 1.00 78.56 118 ASP A O 1
ATOM 888 N N . GLN A 1 119 ? -8.258 16.534 10.897 1.00 85.94 119 GLN A N 1
ATOM 889 C CA . GLN A 1 119 ? -9.306 16.385 9.879 1.00 85.94 119 GLN A CA 1
ATOM 890 C C . GLN A 1 119 ? -9.994 15.014 9.957 1.00 85.94 119 GLN A C 1
ATOM 892 O O . GLN A 1 119 ? -10.401 14.459 8.938 1.00 85.94 119 GLN A O 1
ATOM 897 N N . LEU A 1 120 ? -10.138 14.461 11.166 1.00 88.94 120 LEU A N 1
ATOM 898 C CA . LEU A 1 120 ? -10.830 13.188 11.389 1.00 88.94 120 LEU A CA 1
ATOM 899 C C . LEU A 1 120 ? -12.237 13.194 10.761 1.00 88.94 120 LEU A C 1
ATOM 901 O O . LEU A 1 120 ? -12.924 14.223 10.812 1.00 88.94 120 LEU A O 1
ATOM 905 N N . PRO A 1 121 ? -12.717 12.054 10.229 1.00 90.62 121 PRO A N 1
ATOM 906 C CA . PRO A 1 121 ? -14.110 11.954 9.829 1.00 90.62 121 PRO A CA 1
ATOM 907 C C . PRO A 1 121 ? -15.032 12.284 11.012 1.00 90.62 121 PRO A C 1
ATOM 909 O O . PRO A 1 121 ? -14.781 11.889 12.152 1.00 90.62 121 PRO A O 1
ATOM 912 N N . ALA A 1 122 ? -16.114 13.016 10.747 1.00 89.06 122 ALA A N 1
ATOM 913 C CA . ALA A 1 122 ? -17.015 13.482 11.797 1.00 89.06 122 ALA A CA 1
ATOM 914 C C . ALA A 1 122 ? -17.587 12.314 12.623 1.00 89.06 122 ALA A C 1
ATOM 916 O O . ALA A 1 122 ? -18.110 11.349 12.066 1.00 89.06 122 ALA A O 1
ATOM 917 N N . GLY A 1 123 ? -17.512 12.429 13.953 1.00 90.75 123 GLY A N 1
ATOM 918 C CA . GLY A 1 123 ? -18.007 11.407 14.882 1.00 90.75 123 GLY A CA 1
ATOM 919 C C . GLY A 1 123 ? -17.149 10.141 14.954 1.00 90.75 123 GLY A C 1
ATOM 920 O O . GLY A 1 123 ? -17.624 9.129 15.461 1.00 90.75 123 GLY A O 1
ATOM 921 N N . MET A 1 124 ? -15.915 10.172 14.446 1.00 93.25 124 MET A N 1
ATOM 922 C CA . MET A 1 124 ? -14.998 9.035 14.490 1.00 93.25 124 MET A CA 1
ATOM 923 C C . MET A 1 124 ? -13.814 9.293 15.422 1.00 93.25 124 MET A C 1
ATOM 925 O O . MET A 1 124 ? -13.318 10.416 15.533 1.00 93.25 124 MET A O 1
ATOM 929 N N . THR A 1 125 ? -13.319 8.218 16.021 1.00 93.06 125 THR A N 1
ATOM 930 C CA . THR A 1 125 ? -12.040 8.158 16.724 1.00 93.06 125 THR A CA 1
ATOM 931 C C . THR A 1 125 ? -11.017 7.450 15.841 1.00 93.06 125 THR A C 1
ATOM 933 O O . THR A 1 125 ? -11.314 6.421 15.232 1.00 93.06 125 THR A O 1
ATOM 936 N N . ALA A 1 126 ? -9.805 7.999 15.759 1.00 92.88 126 ALA A N 1
ATOM 937 C CA . ALA A 1 126 ? -8.698 7.355 15.061 1.00 92.88 126 ALA A CA 1
ATOM 938 C C . ALA A 1 126 ? -8.088 6.230 15.902 1.00 92.88 126 ALA A C 1
ATOM 940 O O . ALA A 1 126 ? -7.819 6.393 17.093 1.00 92.88 126 ALA A O 1
ATOM 941 N N . VAL A 1 127 ? -7.788 5.115 15.246 1.00 92.75 127 VAL A N 1
ATOM 942 C CA . VAL A 1 127 ? -6.840 4.122 15.752 1.00 92.75 127 VAL A CA 1
ATOM 943 C C . VAL A 1 127 ? -5.426 4.642 15.452 1.00 92.75 127 VAL A C 1
ATOM 945 O O . VAL A 1 127 ? -5.205 5.149 14.349 1.00 92.75 127 VAL A O 1
ATOM 948 N N . PRO A 1 128 ? -4.447 4.515 16.370 1.00 90.50 128 PRO A N 1
ATOM 949 C CA . PRO A 1 128 ? -3.060 4.937 16.148 1.00 90.50 128 PRO A CA 1
ATOM 950 C C . PRO A 1 128 ? -2.305 3.956 15.228 1.00 90.50 128 PRO A C 1
ATOM 952 O O . PRO A 1 128 ? -1.256 3.394 15.566 1.00 90.50 128 PRO A O 1
ATOM 955 N N . ARG A 1 129 ? -2.883 3.711 14.051 1.00 92.19 129 ARG A N 1
ATOM 956 C CA . ARG A 1 129 ? -2.327 2.904 12.975 1.00 92.19 129 ARG A CA 1
ATOM 957 C C . ARG A 1 129 ? -2.863 3.404 11.641 1.00 92.19 129 ARG A C 1
ATOM 959 O O . ARG A 1 129 ? -4.062 3.608 11.459 1.00 92.19 129 ARG A O 1
ATOM 966 N N . SER A 1 130 ? -1.967 3.600 10.692 1.00 94.25 130 SER A N 1
ATOM 967 C CA . SER A 1 130 ? -2.284 3.931 9.305 1.00 94.25 130 SER A CA 1
ATOM 968 C C . SER A 1 130 ? -1.280 3.258 8.384 1.00 94.25 130 SER A C 1
ATOM 970 O O . SER A 1 130 ? -0.202 2.851 8.819 1.00 94.25 130 SER A O 1
ATOM 972 N N . TYR A 1 131 ? -1.630 3.134 7.113 1.00 95.75 131 TYR A N 1
ATOM 973 C CA . TYR A 1 131 ? -0.825 2.448 6.118 1.00 95.75 131 TYR A CA 1
ATOM 974 C C . TYR A 1 131 ? -0.733 3.282 4.858 1.00 95.75 131 TYR A C 1
ATOM 976 O O . TYR A 1 131 ? -1.730 3.819 4.390 1.00 95.75 131 TYR A O 1
ATOM 984 N N . TRP A 1 132 ? 0.452 3.333 4.273 1.00 95.75 132 TRP A N 1
ATOM 985 C CA . TRP A 1 132 ? 0.614 3.738 2.890 1.00 95.75 132 TRP A CA 1
ATOM 986 C C . TRP A 1 132 ? 0.861 2.505 2.043 1.00 95.75 132 TRP A C 1
ATOM 988 O O . TRP A 1 132 ? 1.835 1.775 2.259 1.00 95.75 132 TRP A O 1
ATOM 998 N N . PHE A 1 133 ? -0.036 2.279 1.092 1.00 96.44 133 PHE A N 1
ATOM 999 C CA . PHE A 1 133 ? 0.071 1.211 0.116 1.00 96.44 133 PHE A CA 1
ATOM 1000 C C . PHE A 1 133 ? 0.538 1.774 -1.221 1.00 96.44 133 PHE A C 1
ATOM 1002 O O . PHE A 1 133 ? -0.017 2.745 -1.729 1.00 96.44 133 PHE A O 1
ATOM 1009 N N . GLN A 1 134 ? 1.530 1.125 -1.820 1.00 96.56 134 GLN A N 1
ATOM 1010 C CA . GLN A 1 134 ? 2.011 1.432 -3.163 1.00 96.56 134 GLN A CA 1
ATOM 1011 C C . GLN A 1 134 ? 2.028 0.154 -3.996 1.00 96.56 134 GLN A C 1
ATOM 1013 O O . GLN A 1 134 ? 2.308 -0.930 -3.480 1.00 96.56 134 GLN A O 1
ATOM 1018 N N . ARG A 1 135 ? 1.725 0.275 -5.289 1.00 95.75 135 ARG A N 1
ATOM 1019 C CA . ARG A 1 135 ? 1.689 -0.841 -6.242 1.00 95.75 135 ARG A CA 1
ATOM 1020 C C . ARG A 1 135 ? 2.270 -0.429 -7.584 1.00 95.75 135 ARG A C 1
ATOM 1022 O O . ARG A 1 135 ? 2.206 0.743 -7.953 1.00 95.75 135 ARG A O 1
ATOM 1029 N N . SER A 1 136 ? 2.795 -1.395 -8.323 1.00 95.81 136 SER A N 1
ATOM 1030 C CA . SER A 1 136 ? 3.248 -1.190 -9.692 1.00 95.81 136 SER A CA 1
ATOM 1031 C C . SER A 1 136 ? 2.091 -0.890 -10.646 1.00 95.81 136 SER A C 1
ATOM 1033 O O . SER A 1 136 ? 0.960 -1.333 -10.434 1.00 95.81 136 SER A O 1
ATOM 1035 N N . GLU A 1 137 ? 2.388 -0.142 -11.710 1.00 92.44 137 GLU A N 1
ATOM 1036 C CA . GLU A 1 137 ? 1.409 0.331 -12.703 1.00 92.44 137 GLU A CA 1
ATOM 1037 C C . GLU A 1 137 ? 0.627 -0.786 -13.386 1.00 92.44 137 GLU A C 1
ATOM 1039 O O . GLU A 1 137 ? -0.542 -0.606 -13.706 1.00 92.44 137 GLU A O 1
ATOM 1044 N N . ASN A 1 138 ? 1.217 -1.967 -13.549 1.00 92.31 138 ASN A N 1
ATOM 1045 C CA . ASN A 1 138 ? 0.503 -3.088 -14.142 1.00 92.31 138 ASN A CA 1
ATOM 1046 C C . ASN A 1 138 ? -0.662 -3.610 -13.291 1.00 92.31 138 ASN A C 1
ATOM 1048 O O . ASN A 1 138 ? -1.554 -4.271 -13.809 1.00 92.31 138 ASN A O 1
ATOM 1052 N N . LEU A 1 139 ? -0.690 -3.286 -11.997 1.00 93.12 139 LEU A N 1
ATOM 1053 C CA . LEU A 1 139 ? -1.844 -3.540 -11.144 1.00 93.12 139 LEU A CA 1
ATOM 1054 C C . LEU A 1 139 ? -2.793 -2.338 -11.069 1.00 93.12 139 LEU A C 1
ATOM 1056 O O . LEU A 1 139 ? -3.770 -2.411 -10.329 1.00 93.12 139 LEU A O 1
ATOM 1060 N N . ALA A 1 140 ? -2.549 -1.233 -11.782 1.00 91.25 140 ALA A N 1
ATOM 1061 C CA . ALA A 1 140 ? -3.416 -0.058 -11.756 1.00 91.25 140 ALA A CA 1
ATOM 1062 C C . ALA A 1 140 ? -4.856 -0.403 -12.174 1.00 91.25 140 ALA A C 1
ATOM 1064 O O . ALA A 1 140 ? -5.096 -1.166 -13.106 1.00 91.25 140 ALA A O 1
ATOM 1065 N N . GLY A 1 141 ? -5.831 0.139 -11.441 1.00 89.00 141 GLY A N 1
ATOM 1066 C CA . GLY A 1 141 ? -7.257 -0.133 -11.651 1.00 89.00 141 GLY A CA 1
ATOM 1067 C C . GLY A 1 141 ? -7.724 -1.526 -11.212 1.00 89.00 141 GLY A C 1
ATOM 1068 O O . GLY A 1 141 ? -8.927 -1.780 -11.198 1.00 89.00 141 GLY A O 1
ATOM 1069 N N . GLN A 1 142 ? -6.816 -2.422 -10.812 1.00 92.75 142 GLN A N 1
ATOM 1070 C CA . GLN A 1 142 ? -7.194 -3.711 -10.241 1.00 92.75 142 GLN A CA 1
ATOM 1071 C C . GLN A 1 142 ? -7.688 -3.532 -8.808 1.00 92.75 142 GLN A C 1
ATOM 1073 O O . GLN A 1 142 ? -7.128 -2.747 -8.038 1.00 92.75 142 GLN A O 1
ATOM 1078 N N . ARG A 1 143 ? -8.716 -4.297 -8.446 1.00 95.31 143 ARG A N 1
ATOM 1079 C CA . ARG A 1 143 ? -9.193 -4.393 -7.069 1.00 95.31 143 ARG A CA 1
ATOM 1080 C C . ARG A 1 143 ? -8.361 -5.423 -6.317 1.00 95.31 143 ARG A C 1
ATOM 1082 O O . ARG A 1 143 ? -8.181 -6.539 -6.802 1.00 95.31 143 ARG A O 1
ATOM 1089 N N . ILE A 1 144 ? -7.853 -5.035 -5.156 1.00 96.88 144 ILE A N 1
ATOM 1090 C CA . ILE A 1 144 ? -7.014 -5.867 -4.298 1.00 96.88 144 ILE A CA 1
ATOM 1091 C C . ILE A 1 144 ? -7.644 -5.909 -2.913 1.00 96.88 144 ILE A C 1
ATOM 1093 O O . ILE A 1 144 ? -7.906 -4.868 -2.308 1.00 96.88 144 ILE A O 1
ATOM 1097 N N . ARG A 1 145 ? -7.838 -7.120 -2.393 1.00 98.00 145 ARG A N 1
ATOM 1098 C CA . ARG A 1 145 ? -8.261 -7.312 -1.011 1.00 98.00 145 ARG A CA 1
ATOM 1099 C C . ARG A 1 145 ? -7.064 -7.116 -0.100 1.00 98.00 145 ARG A C 1
ATOM 1101 O O . ARG A 1 145 ? -6.060 -7.813 -0.240 1.00 98.00 145 ARG A O 1
ATOM 1108 N N . VAL A 1 146 ? -7.188 -6.205 0.847 1.00 98.31 146 VAL A N 1
ATOM 1109 C CA . VAL A 1 146 ? -6.247 -6.006 1.943 1.00 98.31 146 VAL A CA 1
ATOM 1110 C C . VAL A 1 146 ? -6.879 -6.544 3.214 1.00 98.31 146 VAL A C 1
ATOM 1112 O O . VAL A 1 146 ? -8.040 -6.275 3.502 1.00 98.31 146 VAL A O 1
ATOM 1115 N N . GLU A 1 147 ? -6.109 -7.310 3.969 1.00 98.62 147 GLU A N 1
ATOM 1116 C CA . GLU A 1 147 ? -6.473 -7.857 5.267 1.00 98.62 147 GLU A CA 1
ATOM 1117 C C . GLU A 1 147 ? -5.448 -7.385 6.291 1.00 98.62 147 GLU A C 1
ATOM 1119 O O . GLU A 1 147 ? -4.247 -7.514 6.064 1.00 98.62 147 GLU A O 1
ATOM 1124 N N . ILE A 1 148 ? -5.921 -6.832 7.401 1.00 98.50 148 ILE A N 1
ATOM 1125 C CA . ILE A 1 148 ? -5.114 -6.323 8.504 1.00 98.50 148 ILE A CA 1
ATOM 1126 C C . ILE A 1 148 ? -5.438 -7.167 9.732 1.00 98.50 148 ILE A C 1
ATOM 1128 O O . ILE A 1 148 ? -6.570 -7.152 10.217 1.00 98.50 148 ILE A O 1
ATOM 1132 N N . ASP A 1 149 ? -4.443 -7.890 10.229 1.00 98.19 149 ASP A N 1
ATOM 1133 C CA . ASP A 1 149 ? -4.507 -8.589 11.508 1.00 98.19 149 ASP A CA 1
ATOM 1134 C C . ASP A 1 149 ? -4.384 -7.562 12.641 1.00 98.19 149 ASP A C 1
ATOM 1136 O O . ASP A 1 149 ? -3.350 -6.906 12.809 1.00 98.19 149 ASP A O 1
ATOM 1140 N N . LEU A 1 150 ? -5.467 -7.389 13.401 1.00 97.25 150 LEU A N 1
ATOM 1141 C CA . LEU A 1 150 ? -5.556 -6.351 14.426 1.00 97.25 150 LEU A CA 1
ATOM 1142 C C . LEU A 1 150 ? -4.580 -6.609 15.581 1.00 97.25 150 LEU A C 1
ATOM 1144 O O . LEU A 1 150 ? -3.979 -5.667 16.097 1.00 97.25 150 LEU A O 1
ATOM 1148 N N . ALA A 1 151 ? -4.362 -7.873 15.949 1.00 96.44 151 ALA A N 1
ATOM 1149 C CA . ALA A 1 151 ? -3.461 -8.227 17.039 1.00 96.44 151 ALA A CA 1
ATOM 1150 C C . ALA A 1 151 ? -1.996 -7.976 16.654 1.00 96.44 151 ALA A C 1
ATOM 1152 O O . ALA A 1 151 ? -1.248 -7.378 17.432 1.00 96.44 151 ALA A O 1
ATOM 1153 N N . LEU A 1 152 ? -1.592 -8.370 15.441 1.00 96.94 152 LEU A N 1
ATOM 1154 C CA . LEU A 1 152 ? -0.245 -8.096 14.925 1.00 96.94 152 LEU A CA 1
ATOM 1155 C C . LEU A 1 152 ? 0.004 -6.597 14.720 1.00 96.94 152 LEU A C 1
ATOM 1157 O O . LEU A 1 152 ? 1.118 -6.130 14.955 1.00 96.94 152 LEU A O 1
ATOM 1161 N N . ALA A 1 153 ? -1.035 -5.833 14.372 1.00 95.38 153 ALA A N 1
ATOM 1162 C CA . ALA A 1 153 ? -0.970 -4.375 14.282 1.00 95.38 153 ALA A CA 1
ATOM 1163 C C . ALA A 1 153 ? -0.889 -3.672 15.653 1.00 95.38 153 ALA A C 1
ATOM 1165 O O . ALA A 1 153 ? -0.701 -2.453 15.706 1.00 95.38 153 ALA A O 1
ATOM 1166 N N . GLY A 1 154 ? -1.023 -4.414 16.761 1.00 94.50 154 GLY A N 1
ATOM 1167 C CA . GLY A 1 154 ? -1.054 -3.865 18.119 1.00 94.50 154 GLY A CA 1
ATOM 1168 C C . GLY A 1 154 ? -2.329 -3.076 18.424 1.00 94.50 154 GLY A C 1
ATOM 1169 O O . GLY A 1 154 ? -2.300 -2.157 19.241 1.00 94.50 154 GLY A O 1
ATOM 1170 N N . ILE A 1 155 ? -3.426 -3.400 17.739 1.00 94.19 155 ILE A N 1
ATOM 1171 C CA . ILE A 1 155 ? -4.730 -2.758 17.881 1.00 94.19 155 ILE A CA 1
ATOM 1172 C C . ILE A 1 155 ? -5.560 -3.577 18.869 1.00 94.19 155 ILE A C 1
ATOM 1174 O O . ILE A 1 155 ? -6.028 -4.671 18.554 1.00 94.19 155 ILE A O 1
ATOM 1178 N N . ASP A 1 156 ? -5.746 -3.024 20.065 1.00 92.94 156 ASP A N 1
ATOM 1179 C CA . ASP A 1 156 ? -6.604 -3.586 21.107 1.00 92.94 156 ASP A CA 1
ATOM 1180 C C . ASP A 1 156 ? -7.885 -2.752 21.198 1.00 92.94 156 ASP A C 1
ATOM 1182 O O . ASP A 1 156 ? -7.857 -1.598 21.624 1.00 92.94 156 ASP A O 1
ATOM 1186 N N . LEU A 1 157 ? -8.986 -3.322 20.711 1.00 92.19 157 LEU A N 1
ATOM 1187 C CA . LEU A 1 157 ? -10.307 -2.699 20.663 1.00 92.19 157 LEU A CA 1
ATOM 1188 C C . LEU A 1 157 ? -11.328 -3.639 21.300 1.00 92.19 157 LEU A C 1
ATOM 1190 O O . LEU A 1 157 ? -11.267 -4.864 21.122 1.00 92.19 157 LEU A O 1
ATOM 1194 N N . SER A 1 158 ? -12.302 -3.057 21.990 1.00 92.88 158 SER A N 1
ATOM 1195 C CA . SER A 1 158 ? -13.496 -3.758 22.451 1.00 92.88 158 SER A CA 1
ATOM 1196 C C . SER A 1 158 ? -14.356 -4.234 21.274 1.00 92.88 158 SER A C 1
ATOM 1198 O O . SER A 1 158 ? -14.210 -3.779 20.137 1.00 92.88 158 SER A O 1
ATOM 1200 N N . ASP A 1 159 ? -15.282 -5.155 21.540 1.00 90.56 159 ASP A N 1
ATOM 1201 C CA . ASP A 1 159 ? -16.176 -5.673 20.499 1.00 90.56 159 ASP A CA 1
ATOM 1202 C C . ASP A 1 159 ? -17.074 -4.569 19.914 1.00 90.56 159 ASP A C 1
ATOM 1204 O O . ASP A 1 159 ? -17.241 -4.507 18.699 1.00 90.56 159 ASP A O 1
ATOM 1208 N N . ALA A 1 160 ? -17.550 -3.632 20.744 1.00 90.69 160 ALA A N 1
ATOM 1209 C CA . ALA A 1 160 ? -18.351 -2.486 20.302 1.00 90.69 160 ALA A CA 1
ATOM 1210 C C . ALA A 1 160 ? -17.566 -1.534 19.378 1.00 90.69 160 ALA A C 1
ATOM 1212 O O . ALA A 1 160 ? -18.089 -1.044 18.378 1.00 90.69 160 ALA A O 1
ATOM 1213 N N . GLU A 1 161 ? -16.283 -1.300 19.659 1.00 93.88 161 GLU A N 1
ATOM 1214 C CA . GLU A 1 161 ? -15.432 -0.486 18.785 1.00 93.88 161 GLU A CA 1
ATOM 1215 C C . GLU A 1 161 ? -15.173 -1.197 17.449 1.00 93.88 161 GLU A C 1
ATOM 1217 O O . GLU A 1 161 ? -15.252 -0.574 16.387 1.00 93.88 161 GLU A O 1
ATOM 1222 N N . LYS A 1 162 ? -14.946 -2.519 17.475 1.00 93.50 162 LYS A N 1
ATOM 1223 C CA . LYS A 1 162 ? -14.773 -3.336 16.260 1.00 93.50 162 LYS A CA 1
ATOM 1224 C C . LYS A 1 162 ? -16.008 -3.324 15.357 1.00 93.50 162 LYS A C 1
ATOM 1226 O O . LYS A 1 162 ? -15.840 -3.348 14.141 1.00 93.50 162 LYS A O 1
ATOM 1231 N N . GLU A 1 163 ? -17.217 -3.217 15.914 1.00 91.62 163 GLU A N 1
ATOM 1232 C CA . GLU A 1 163 ? -18.466 -3.123 15.135 1.00 91.62 163 GLU A CA 1
ATOM 1233 C C . GLU A 1 163 ? -18.516 -1.931 14.181 1.00 91.62 163 GLU A C 1
ATOM 1235 O O . GLU A 1 163 ? -19.160 -1.995 13.130 1.00 91.62 163 GLU A O 1
ATOM 1240 N N . SER A 1 164 ? -17.817 -0.851 14.521 1.00 93.75 164 SER A N 1
ATOM 1241 C CA . SER A 1 164 ? -17.761 0.363 13.706 1.00 93.75 164 SER A CA 1
ATOM 1242 C C . SER A 1 164 ? -16.398 0.603 13.057 1.00 93.75 164 SER A C 1
ATOM 1244 O O . SER A 1 164 ? -16.247 1.577 12.310 1.00 93.75 164 SER A O 1
ATOM 1246 N N . LEU A 1 165 ? -15.427 -0.282 13.306 1.00 95.94 165 LEU A N 1
ATOM 1247 C CA . LEU A 1 165 ? -14.084 -0.191 12.755 1.00 95.94 165 LEU A CA 1
ATOM 1248 C C . LEU A 1 165 ? -14.127 -0.268 11.228 1.00 95.94 165 LEU A C 1
ATOM 1250 O O . LEU A 1 165 ? -14.676 -1.195 10.633 1.00 95.94 165 LEU A O 1
ATOM 1254 N N . ALA A 1 166 ? -13.508 0.716 10.591 1.00 95.62 166 ALA A N 1
ATOM 1255 C CA . ALA A 1 166 ? -13.417 0.814 9.150 1.00 95.62 166 ALA A CA 1
ATOM 1256 C C . ALA A 1 166 ? -12.108 1.477 8.723 1.00 95.62 166 ALA A C 1
ATOM 1258 O O . ALA A 1 166 ? -11.553 2.339 9.407 1.00 95.62 166 ALA A O 1
ATOM 1259 N N . LEU A 1 167 ? -11.662 1.104 7.533 1.00 95.94 167 LEU A N 1
ATOM 1260 C CA . LEU A 1 167 ? -10.623 1.792 6.797 1.00 95.94 167 LEU A CA 1
ATOM 1261 C C . LEU A 1 167 ? -11.218 3.019 6.088 1.00 95.94 167 LEU A C 1
ATOM 1263 O O . LEU A 1 167 ? -12.355 2.981 5.598 1.00 95.94 167 LEU A O 1
ATOM 1267 N N . TYR A 1 168 ? -10.439 4.094 6.029 1.00 95.50 168 TYR A N 1
ATOM 1268 C CA . TYR A 1 168 ? -10.711 5.299 5.248 1.00 95.50 168 TYR A CA 1
ATOM 1269 C C . TYR A 1 168 ? -9.495 5.630 4.392 1.00 95.50 168 TYR A C 1
ATOM 1271 O O . TYR A 1 168 ? -8.359 5.428 4.816 1.00 95.50 168 TYR A O 1
ATOM 1279 N N . HIS A 1 169 ? -9.752 6.154 3.203 1.00 94.88 169 HIS A N 1
ATOM 1280 C CA . HIS A 1 169 ? -8.771 6.673 2.263 1.00 94.88 169 HIS A CA 1
ATOM 1281 C C . HIS A 1 169 ? -8.511 8.159 2.540 1.00 94.88 169 HIS A C 1
ATOM 1283 O O . HIS A 1 169 ? -9.463 8.910 2.754 1.00 94.88 169 HIS A O 1
ATOM 1289 N N . TRP A 1 170 ? -7.246 8.581 2.549 1.00 94.12 170 TRP A N 1
ATOM 1290 C CA . TRP A 1 170 ? -6.869 9.994 2.605 1.00 94.12 170 TRP A CA 1
ATOM 1291 C C . TRP A 1 170 ? -6.836 10.583 1.195 1.00 94.12 170 TRP A C 1
ATOM 1293 O O . TRP A 1 170 ? -5.943 10.256 0.413 1.00 94.12 170 TRP A O 1
ATOM 1303 N N . ASP A 1 171 ? -7.780 11.467 0.884 1.00 92.00 171 ASP A N 1
ATOM 1304 C CA . ASP A 1 171 ? -7.754 12.235 -0.358 1.00 92.00 171 ASP A CA 1
ATOM 1305 C C . ASP A 1 171 ? -6.827 13.451 -0.196 1.00 92.00 171 ASP A C 1
ATOM 1307 O O . ASP A 1 171 ? -7.113 14.387 0.552 1.00 92.00 171 ASP A O 1
ATOM 1311 N N . GLU A 1 172 ? -5.697 13.437 -0.904 1.00 89.12 172 GLU A N 1
ATOM 1312 C CA . GLU A 1 172 ? -4.703 14.514 -0.870 1.00 89.12 172 GLU A CA 1
ATOM 1313 C C . GLU A 1 172 ? -5.162 15.803 -1.571 1.00 89.12 172 GLU A C 1
ATOM 1315 O O . GLU A 1 172 ? -4.639 16.876 -1.263 1.00 89.12 172 GLU A O 1
ATOM 1320 N N . GLU A 1 173 ? -6.127 15.731 -2.494 1.00 90.06 173 GLU A N 1
ATOM 1321 C CA . GLU A 1 173 ? -6.654 16.903 -3.202 1.00 90.06 173 GLU A CA 1
ATOM 1322 C C . GLU A 1 173 ? -7.609 17.689 -2.305 1.00 90.06 173 GLU A C 1
ATOM 1324 O O . GLU A 1 173 ? -7.515 18.916 -2.188 1.00 90.06 173 GLU A O 1
ATOM 1329 N N . THR A 1 174 ? -8.526 16.978 -1.651 1.00 90.38 174 THR A N 1
ATOM 1330 C CA . THR A 1 174 ? -9.557 17.591 -0.807 1.00 90.38 174 THR A CA 1
ATOM 1331 C C . THR A 1 174 ? -9.166 17.670 0.669 1.00 90.38 174 THR A C 1
ATOM 1333 O O . THR A 1 174 ? -9.808 18.401 1.428 1.00 90.38 174 THR A O 1
ATOM 1336 N N . LEU A 1 175 ? -8.084 16.989 1.063 1.00 90.88 175 LEU A N 1
ATOM 1337 C CA . LEU A 1 175 ? -7.583 16.885 2.435 1.00 90.88 175 LEU A CA 1
ATOM 1338 C C . LEU A 1 175 ? -8.654 16.363 3.401 1.00 90.88 175 LEU A C 1
ATOM 1340 O O . LEU A 1 175 ? -8.845 16.911 4.493 1.00 90.88 175 LEU A O 1
ATOM 1344 N N . VAL A 1 176 ? -9.377 15.322 2.981 1.00 92.12 176 VAL A N 1
ATOM 1345 C CA . VAL A 1 176 ? -10.372 14.643 3.816 1.00 92.12 176 VAL A CA 1
ATOM 1346 C C . VAL A 1 176 ? -10.219 13.128 3.779 1.00 92.12 176 VAL A C 1
ATOM 1348 O O . VAL A 1 176 ? -9.779 12.532 2.799 1.00 92.12 176 VAL A O 1
ATOM 1351 N N . TRP A 1 177 ? -10.638 12.500 4.874 1.00 93.56 177 TRP A N 1
ATOM 1352 C CA . TRP A 1 177 ? -10.799 11.057 4.962 1.00 93.56 177 TRP A CA 1
ATOM 1353 C C . TRP A 1 177 ? -12.142 10.624 4.368 1.00 93.56 177 TRP A C 1
ATOM 1355 O O . TRP A 1 177 ? -13.199 11.096 4.794 1.00 93.56 177 TRP A O 1
ATOM 1365 N N . GLU A 1 178 ? -12.126 9.666 3.445 1.00 92.44 178 GLU A N 1
ATOM 1366 C CA . GLU A 1 178 ? -13.328 9.171 2.771 1.00 92.44 178 GLU A CA 1
ATOM 1367 C C . GLU A 1 178 ? -13.409 7.638 2.701 1.00 92.44 178 GLU A C 1
ATOM 1369 O O . GLU A 1 178 ? -12.409 6.926 2.730 1.00 92.44 178 GLU A O 1
ATOM 1374 N N . LYS A 1 179 ? -14.636 7.111 2.591 1.00 90.38 179 LYS A N 1
ATOM 1375 C CA . LYS A 1 179 ? -14.892 5.676 2.354 1.00 90.38 179 LYS A CA 1
ATOM 1376 C C . LYS A 1 179 ? -15.178 5.340 0.890 1.00 90.38 179 LYS A C 1
ATOM 1378 O O . LYS A 1 179 ? -15.261 4.164 0.559 1.00 90.38 179 LYS A O 1
ATOM 1383 N N . LEU A 1 180 ? -15.393 6.341 0.034 1.00 82.38 180 LEU A N 1
ATOM 1384 C CA . LEU A 1 180 ? -15.903 6.131 -1.328 1.00 82.38 180 LEU A CA 1
ATOM 1385 C C . LEU A 1 180 ? -14.923 5.357 -2.216 1.00 82.38 180 LEU A C 1
ATOM 1387 O O . LEU A 1 180 ? -15.358 4.574 -3.054 1.00 82.38 180 LEU A O 1
ATOM 1391 N N . SER A 1 181 ? -13.625 5.503 -1.960 1.00 82.12 181 SER A N 1
ATOM 1392 C CA . SER A 1 181 ? -12.549 4.760 -2.626 1.00 82.12 181 SER A CA 1
ATOM 1393 C C . SER A 1 181 ? -12.352 3.325 -2.095 1.00 82.12 181 SER A C 1
ATOM 1395 O O . SER A 1 181 ? -11.342 2.684 -2.372 1.00 82.12 181 SER A O 1
ATOM 1397 N N . ILE A 1 182 ? -13.293 2.809 -1.294 1.00 90.88 182 ILE A N 1
ATOM 1398 C CA . ILE A 1 182 ? -13.278 1.442 -0.761 1.00 90.88 182 ILE A CA 1
ATOM 1399 C C . ILE A 1 182 ? -14.549 0.735 -1.220 1.00 90.88 182 ILE A C 1
ATOM 1401 O O . ILE A 1 182 ? -15.655 1.060 -0.787 1.00 90.88 182 ILE A O 1
ATOM 1405 N N . ALA A 1 183 ? -14.393 -0.272 -2.079 1.00 91.75 183 ALA A N 1
ATOM 1406 C CA . ALA A 1 183 ? -15.528 -0.937 -2.714 1.00 91.75 183 ALA A CA 1
ATOM 1407 C C . ALA A 1 183 ? -16.386 -1.738 -1.722 1.00 91.75 183 ALA A C 1
ATOM 1409 O O . ALA A 1 183 ? -17.610 -1.789 -1.841 1.00 91.75 183 ALA A O 1
ATOM 1410 N N . SER A 1 184 ? -15.736 -2.385 -0.757 1.00 95.06 184 SER A N 1
ATOM 1411 C CA . SER A 1 184 ? -16.374 -3.115 0.340 1.00 95.06 184 SER A CA 1
ATOM 1412 C C . SER A 1 184 ? -15.360 -3.373 1.443 1.00 95.06 184 SER A C 1
ATOM 1414 O O . SER A 1 184 ? -14.174 -3.500 1.158 1.00 95.06 184 SER A O 1
ATOM 1416 N N . GLN A 1 185 ? -15.817 -3.486 2.684 1.00 97.38 185 GLN A N 1
ATOM 1417 C CA . GLN A 1 185 ? -14.967 -3.798 3.830 1.00 97.38 185 GLN A CA 1
ATOM 1418 C C . GLN A 1 185 ? -15.785 -4.420 4.961 1.00 97.38 185 GLN A C 1
ATOM 1420 O O . GLN A 1 185 ? -17.017 -4.350 4.946 1.00 97.38 185 GLN A O 1
ATOM 1425 N N . GLY A 1 186 ? -15.103 -4.993 5.946 1.00 96.38 186 GLY A N 1
ATOM 1426 C CA . GLY A 1 186 ? -15.717 -5.524 7.156 1.00 96.38 186 GLY A CA 1
ATOM 1427 C C . GLY A 1 186 ? -14.690 -6.083 8.132 1.00 96.38 186 GLY A C 1
ATOM 1428 O O . GLY A 1 186 ? -13.493 -6.093 7.855 1.00 96.38 186 GLY A O 1
ATOM 1429 N N . VAL A 1 187 ? -15.175 -6.573 9.268 1.00 97.19 187 VAL A N 1
ATOM 1430 C CA . VAL A 1 187 ? -14.356 -7.220 10.298 1.00 97.19 187 VAL A CA 1
ATOM 1431 C C . VAL A 1 187 ? -14.744 -8.693 10.394 1.00 97.19 187 VAL A C 1
ATOM 1433 O O . VAL A 1 187 ? -15.922 -9.029 10.511 1.00 97.19 187 VAL A O 1
ATOM 1436 N N . ASP A 1 188 ? -13.750 -9.572 10.316 1.00 96.44 188 ASP A N 1
ATOM 1437 C CA . ASP A 1 188 ? -13.846 -10.971 10.721 1.00 96.44 188 ASP A CA 1
ATOM 1438 C C . ASP A 1 188 ? -13.472 -11.054 12.207 1.00 96.44 188 ASP A C 1
ATOM 1440 O O . ASP A 1 188 ? -12.300 -10.936 12.574 1.00 96.44 188 ASP A O 1
ATOM 1444 N N . TYR A 1 189 ? -14.484 -11.184 13.066 1.00 93.06 189 TYR A N 1
ATOM 1445 C CA . TYR A 1 189 ? -14.315 -11.166 14.521 1.00 93.06 189 TYR A CA 1
ATOM 1446 C C . TYR A 1 189 ? -13.583 -12.396 15.047 1.00 93.06 189 TYR A C 1
ATOM 1448 O O . TYR A 1 189 ? -12.784 -12.270 15.972 1.00 93.06 189 TYR A O 1
ATOM 1456 N N . ASP A 1 190 ? -13.831 -13.560 14.446 1.00 93.25 190 ASP A N 1
ATOM 1457 C CA . ASP A 1 190 ? -13.233 -14.820 14.885 1.00 93.25 190 ASP A CA 1
ATOM 1458 C C . ASP A 1 190 ? -11.737 -14.839 14.560 1.00 93.25 190 ASP A C 1
ATOM 1460 O O . ASP A 1 190 ? -10.923 -15.299 15.364 1.00 93.25 190 ASP A O 1
ATOM 1464 N N . ALA A 1 191 ? -11.368 -14.311 13.388 1.00 94.00 191 ALA A N 1
ATOM 1465 C CA . ALA A 1 191 ? -9.977 -14.212 12.966 1.00 94.00 191 ALA A CA 1
ATOM 1466 C C . ALA A 1 191 ? -9.260 -12.953 13.487 1.00 94.00 191 ALA A C 1
ATOM 1468 O O . ALA A 1 191 ? -8.034 -12.896 13.428 1.00 94.00 191 ALA A O 1
ATOM 1469 N N . GLY A 1 192 ? -9.993 -11.944 13.968 1.00 95.88 192 GLY A N 1
ATOM 1470 C CA . GLY A 1 192 ? -9.426 -10.654 14.370 1.00 95.88 192 GLY A CA 1
ATOM 1471 C C . GLY A 1 192 ? -8.880 -9.844 13.189 1.00 95.88 192 GLY A C 1
ATOM 1472 O O . GLY A 1 192 ? -7.839 -9.198 13.316 1.00 95.88 192 GLY A O 1
ATOM 1473 N N . ILE A 1 193 ? -9.557 -9.896 12.037 1.00 97.88 193 ILE A N 1
ATOM 1474 C CA . ILE A 1 193 ? -9.085 -9.304 10.778 1.00 97.88 193 ILE A CA 1
ATOM 1475 C C . ILE A 1 193 ? -10.033 -8.205 10.304 1.00 97.88 193 ILE A C 1
ATOM 1477 O O . ILE A 1 193 ? -11.208 -8.460 10.053 1.00 97.88 193 ILE A O 1
ATOM 1481 N N . LEU A 1 194 ? -9.508 -7.003 10.072 1.00 98.19 194 LEU A N 1
ATOM 1482 C CA . LEU A 1 194 ? -10.168 -6.002 9.230 1.00 98.19 194 LEU A CA 1
ATOM 1483 C C . LEU A 1 194 ? -9.827 -6.303 7.768 1.00 98.19 194 LEU A C 1
ATOM 1485 O O . LEU A 1 194 ? -8.652 -6.390 7.421 1.00 98.19 194 LEU A O 1
ATOM 1489 N N . TRP A 1 195 ? -10.820 -6.432 6.894 1.00 98.19 195 TRP A N 1
ATOM 1490 C CA . TRP A 1 195 ? -10.600 -6.608 5.459 1.00 98.19 195 TRP A CA 1
ATOM 1491 C C . TRP A 1 195 ? -11.260 -5.491 4.653 1.00 98.19 195 TRP A C 1
ATOM 1493 O O . TRP A 1 195 ? -12.330 -5.003 5.011 1.00 98.19 195 TRP A O 1
ATOM 1503 N N . ALA A 1 196 ? -10.634 -5.102 3.544 1.00 98.00 196 ALA A N 1
ATOM 1504 C CA . ALA A 1 196 ? -11.142 -4.095 2.620 1.00 98.00 196 ALA A CA 1
ATOM 1505 C C . ALA A 1 196 ? -10.734 -4.412 1.176 1.00 98.00 196 ALA A C 1
ATOM 1507 O O . ALA A 1 196 ? -9.626 -4.868 0.916 1.00 98.00 196 ALA A O 1
ATOM 1508 N N . GLU A 1 197 ? -11.625 -4.151 0.228 1.00 97.50 197 GLU A N 1
ATOM 1509 C CA . GLU A 1 197 ? -11.368 -4.245 -1.207 1.00 97.50 197 GLU A CA 1
ATOM 1510 C C . GLU A 1 197 ? -11.003 -2.859 -1.745 1.00 97.50 197 GLU A C 1
ATOM 1512 O O . GLU A 1 197 ? -11.862 -1.973 -1.829 1.00 97.50 197 GLU A O 1
ATOM 1517 N N . LEU A 1 198 ? -9.732 -2.675 -2.096 1.00 95.06 198 LEU A N 1
ATOM 1518 C CA . LEU A 1 198 ? -9.163 -1.393 -2.504 1.00 95.06 198 LEU A CA 1
ATOM 1519 C C . LEU A 1 198 ? -8.937 -1.364 -4.014 1.00 95.06 198 LEU A C 1
ATOM 1521 O O . LEU A 1 198 ? -8.354 -2.289 -4.580 1.00 95.06 198 LEU A O 1
ATOM 1525 N N . ASP A 1 199 ? -9.361 -0.293 -4.673 1.00 88.19 199 ASP A N 1
ATOM 1526 C CA . ASP A 1 199 ? -9.015 0.014 -6.068 1.00 88.19 199 ASP A CA 1
ATOM 1527 C C . ASP A 1 199 ? -8.011 1.177 -6.186 1.00 88.19 199 ASP A C 1
ATOM 1529 O O . ASP A 1 199 ? -7.349 1.312 -7.222 1.00 88.19 199 ASP A O 1
ATOM 1533 N N . HIS A 1 200 ? -7.815 1.930 -5.099 1.00 87.88 200 HIS A N 1
ATOM 1534 C CA . HIS A 1 200 ? -6.819 2.989 -4.940 1.00 87.88 200 HIS A CA 1
ATOM 1535 C C . HIS A 1 200 ? -5.713 2.570 -3.962 1.00 87.88 200 HIS A C 1
ATOM 1537 O O . HIS A 1 200 ? -5.957 1.870 -2.982 1.00 87.88 200 HIS A O 1
ATOM 1543 N N . PHE A 1 201 ? -4.475 2.976 -4.253 1.00 90.44 201 PHE A N 1
ATOM 1544 C CA . PHE A 1 201 ? -3.288 2.682 -3.445 1.00 90.44 201 PHE A CA 1
ATOM 1545 C C . PHE A 1 201 ? -2.623 4.004 -3.075 1.00 90.44 201 PHE A C 1
ATOM 1547 O O . PHE A 1 201 ? -2.118 4.714 -3.943 1.00 90.44 201 PHE A O 1
ATOM 1554 N N . SER A 1 202 ? -2.699 4.338 -1.794 1.00 92.88 202 SER A N 1
ATOM 1555 C CA . SER A 1 202 ? -2.324 5.623 -1.209 1.00 92.88 202 SER A CA 1
ATOM 1556 C C . SER A 1 202 ? -2.330 5.469 0.321 1.00 92.88 202 SER A C 1
ATOM 1558 O O . SER A 1 202 ? -2.072 4.372 0.832 1.00 92.88 202 SER A O 1
ATOM 1560 N N . THR A 1 203 ? -2.590 6.547 1.057 1.00 94.38 203 THR A N 1
ATOM 1561 C CA . THR A 1 203 ? -2.659 6.546 2.517 1.00 94.38 203 THR A CA 1
ATOM 1562 C C . THR A 1 203 ? -4.048 6.137 3.009 1.00 94.38 203 THR A C 1
ATOM 1564 O O . THR A 1 203 ? -5.067 6.680 2.583 1.00 94.38 203 THR A O 1
ATOM 1567 N N . PHE A 1 204 ? -4.078 5.203 3.957 1.00 95.31 204 PHE A N 1
ATOM 1568 C CA . PHE A 1 204 ? -5.277 4.688 4.599 1.00 95.31 204 PHE A CA 1
ATOM 1569 C C . PHE A 1 204 ? -5.153 4.726 6.120 1.00 95.31 204 PHE A C 1
ATOM 1571 O O . PHE A 1 204 ? -4.127 4.340 6.679 1.00 95.31 204 PHE A O 1
ATOM 1578 N N . GLY A 1 205 ? -6.216 5.155 6.791 1.00 95.06 205 GLY A N 1
ATOM 1579 C CA . GLY A 1 205 ? -6.310 5.230 8.245 1.00 95.06 205 GLY A CA 1
ATOM 1580 C C . GLY A 1 205 ? -7.440 4.358 8.772 1.00 95.06 205 GLY A C 1
ATOM 1581 O O . GLY A 1 205 ? -8.395 4.057 8.052 1.00 95.06 205 GLY A O 1
ATOM 1582 N N . LEU A 1 206 ? -7.316 3.933 10.026 1.00 95.06 206 LEU A N 1
ATOM 1583 C CA . LEU A 1 206 ? -8.307 3.107 10.706 1.00 95.06 206 LEU A CA 1
ATOM 1584 C C . LEU A 1 206 ? -9.083 3.970 11.694 1.00 95.06 206 LEU A C 1
ATOM 1586 O O . LEU A 1 206 ? -8.496 4.694 12.498 1.00 95.06 206 LEU A O 1
ATOM 1590 N N . PHE A 1 207 ? -10.406 3.873 11.639 1.00 94.81 207 PHE A N 1
ATOM 1591 C CA . PHE A 1 207 ? -11.303 4.689 12.446 1.00 94.81 207 PHE A CA 1
ATOM 1592 C C . PHE A 1 207 ? -12.489 3.862 12.923 1.00 94.81 207 PHE A C 1
ATOM 1594 O O . PHE A 1 207 ? -12.963 2.986 12.202 1.00 94.81 207 PHE A O 1
ATOM 1601 N N . TYR A 1 208 ? -12.995 4.179 14.106 1.00 94.69 208 TYR A N 1
ATOM 1602 C CA . TYR A 1 208 ? -14.231 3.620 14.652 1.00 94.69 208 TYR A CA 1
ATOM 1603 C C . TYR A 1 208 ? -15.132 4.75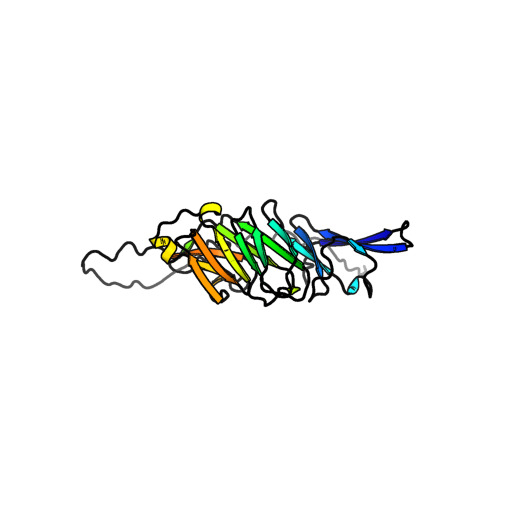8 15.139 1.00 94.69 208 TYR A C 1
ATOM 1605 O O . TYR A 1 208 ? -14.672 5.888 15.308 1.00 94.69 208 TYR A O 1
ATOM 1613 N N . ALA A 1 209 ? -16.424 4.497 15.322 1.00 93.62 209 ALA A N 1
ATOM 1614 C CA . ALA A 1 209 ? -17.352 5.509 15.808 1.00 93.62 209 ALA A CA 1
ATOM 1615 C C . ALA A 1 209 ? -16.968 5.914 17.234 1.00 93.62 209 ALA A C 1
ATOM 1617 O O . ALA A 1 209 ? -16.829 5.061 18.108 1.00 93.62 209 ALA A O 1
ATOM 1618 N N . ALA A 1 210 ? -16.823 7.215 17.478 1.00 87.00 210 ALA A N 1
ATOM 1619 C CA . ALA A 1 210 ? -16.754 7.709 18.842 1.00 87.00 210 ALA A CA 1
ATOM 1620 C C . ALA A 1 210 ? -18.084 7.342 19.513 1.00 87.00 210 ALA A C 1
ATOM 1622 O O . ALA A 1 210 ? -19.144 7.737 19.026 1.00 87.00 210 ALA A O 1
ATOM 1623 N N . GLU A 1 211 ? -18.050 6.532 20.571 1.00 74.75 211 GLU A N 1
ATOM 1624 C CA . GLU A 1 211 ? -19.273 6.156 21.270 1.00 74.75 211 GLU A CA 1
ATOM 1625 C C . GLU A 1 211 ? -20.018 7.426 21.718 1.00 74.75 211 GLU A C 1
ATOM 1627 O O . GLU A 1 211 ? -19.490 8.239 22.479 1.00 74.75 211 GLU A O 1
ATOM 1632 N N . ASP A 1 212 ? -21.282 7.574 21.318 1.00 55.59 212 ASP A N 1
ATOM 1633 C CA . ASP A 1 212 ? -22.235 8.387 22.073 1.00 55.59 212 ASP A CA 1
ATOM 1634 C C . ASP A 1 212 ? -22.560 7.582 23.352 1.00 55.59 212 ASP A C 1
ATOM 1636 O O . ASP A 1 212 ? -23.621 6.959 23.465 1.00 55.59 212 ASP A O 1
ATOM 1640 N N . ILE A 1 213 ? -21.638 7.538 24.330 1.00 47.81 213 ILE A N 1
ATOM 1641 C CA . ILE A 1 213 ? -21.869 6.940 25.667 1.00 47.81 213 ILE A CA 1
ATOM 1642 C C . ILE A 1 213 ? -22.838 7.830 26.459 1.00 47.81 213 ILE A C 1
ATOM 1644 O O . ILE A 1 213 ? -22.525 8.351 27.527 1.00 47.81 213 ILE A O 1
ATOM 1648 N N . ALA A 1 214 ? -24.024 8.081 25.917 1.00 39.09 214 ALA A N 1
ATOM 1649 C CA . ALA A 1 214 ? -25.097 8.793 26.587 1.00 39.09 214 ALA A CA 1
ATOM 1650 C C . ALA A 1 214 ? -26.442 8.607 25.870 1.00 39.09 214 ALA A C 1
ATOM 1652 O O . ALA A 1 214 ? -27.099 9.607 25.592 1.00 39.09 214 ALA A O 1
ATOM 1653 N N . ARG A 1 215 ? -26.910 7.374 25.585 1.00 43.16 215 ARG A N 1
ATOM 1654 C CA . ARG A 1 215 ? -28.368 7.132 25.422 1.00 43.16 215 ARG A CA 1
ATOM 1655 C C . ARG A 1 215 ? -28.836 5.672 25.389 1.00 43.16 215 ARG A C 1
ATOM 1657 O O . ARG A 1 215 ? -29.582 5.265 24.510 1.00 43.16 215 ARG A O 1
ATOM 1664 N N . THR A 1 216 ? -28.579 4.935 26.461 1.00 43.47 216 THR A N 1
ATOM 1665 C CA . THR A 1 216 ? -29.505 3.873 26.906 1.00 43.47 216 THR A CA 1
ATOM 1666 C C . THR A 1 216 ? -29.605 3.920 28.424 1.00 43.47 216 THR A C 1
ATOM 1668 O O . THR A 1 216 ? -28.941 3.182 29.139 1.00 43.47 216 THR A O 1
ATOM 1671 N N . GLY A 1 217 ? -30.409 4.867 28.906 1.00 35.56 217 GLY A N 1
ATOM 1672 C CA . GLY A 1 217 ? -30.666 5.090 30.326 1.00 35.56 217 GLY A CA 1
ATOM 1673 C C . GLY A 1 217 ? -31.462 6.373 30.552 1.00 35.56 217 GLY A C 1
ATOM 1674 O O . GLY A 1 217 ? -30.882 7.399 30.859 1.00 35.56 217 GLY A O 1
ATOM 1675 N N . GLU A 1 218 ? -32.774 6.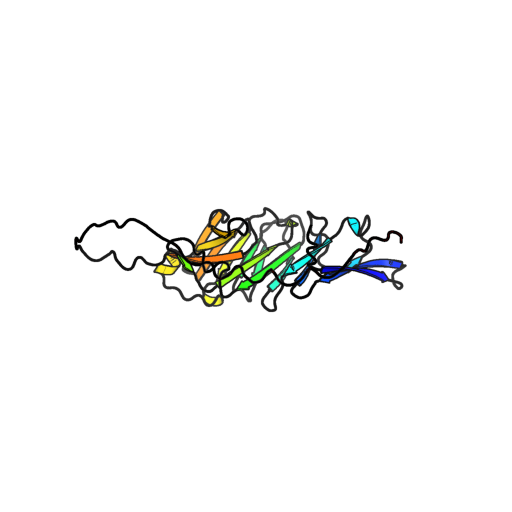288 30.328 1.00 35.84 218 GLU A N 1
ATOM 1676 C CA . GLU A 1 218 ? -33.850 7.109 30.913 1.00 35.84 218 GLU A CA 1
ATOM 1677 C C . GLU A 1 218 ? -33.806 8.658 30.849 1.00 35.84 218 GLU A C 1
ATOM 1679 O O . GLU A 1 218 ? -32.944 9.346 31.377 1.00 35.84 218 GLU A O 1
ATOM 1684 N N . HIS A 1 219 ? -34.871 9.200 30.246 1.00 40.34 219 HIS A N 1
ATOM 1685 C CA . HIS A 1 219 ? -35.503 10.502 30.487 1.00 40.34 219 HIS A CA 1
ATOM 1686 C C . HIS A 1 219 ? -34.824 11.484 31.463 1.00 40.34 219 HIS A C 1
ATOM 1688 O O . HIS A 1 219 ? -34.974 11.377 32.676 1.00 40.34 219 HIS A O 1
ATOM 1694 N N . THR A 1 220 ? -34.360 12.623 30.942 1.00 34.41 220 THR A N 1
ATOM 1695 C CA . THR A 1 220 ? -34.726 13.920 31.535 1.00 34.41 220 THR A CA 1
ATOM 1696 C C . THR A 1 220 ? -34.779 15.004 30.463 1.00 34.41 220 THR A C 1
ATOM 1698 O O . THR A 1 220 ? -33.841 15.219 29.701 1.00 34.41 220 THR A O 1
ATOM 1701 N N . GLN A 1 221 ? -35.928 15.673 30.388 1.00 45.72 221 GLN A N 1
ATOM 1702 C CA . GLN A 1 221 ? -36.088 16.959 29.722 1.00 45.72 221 GLN A CA 1
ATOM 1703 C C . GLN A 1 221 ? -35.066 17.948 30.289 1.00 45.72 221 GLN A C 1
ATOM 1705 O O . GLN A 1 221 ? -35.008 18.070 31.507 1.00 45.72 221 GLN A O 1
ATOM 1710 N N . GLN A 1 222 ? -34.379 18.729 29.450 1.00 35.22 222 GLN A N 1
ATOM 1711 C CA . GLN A 1 222 ? -34.120 20.137 29.764 1.00 35.22 222 GLN A CA 1
ATOM 1712 C C . GLN A 1 222 ? -33.594 20.937 28.563 1.00 35.22 222 GLN A C 1
ATOM 1714 O O . GLN A 1 222 ? -32.543 20.665 28.004 1.00 35.22 222 GLN A O 1
ATOM 1719 N N . MET A 1 223 ? -34.392 21.959 28.252 1.00 35.50 223 MET A N 1
ATOM 1720 C CA . MET A 1 223 ? -34.042 23.293 27.765 1.00 35.50 223 MET A CA 1
ATOM 1721 C C . MET A 1 223 ? -33.315 23.471 26.427 1.00 35.50 223 MET A C 1
ATOM 1723 O O . MET A 1 223 ? -32.119 23.273 26.265 1.00 35.50 223 MET A O 1
ATOM 1727 N N . ALA A 1 224 ? -34.089 24.056 25.514 1.00 35.88 224 ALA A N 1
ATOM 1728 C CA . ALA A 1 224 ? -33.634 24.986 24.498 1.00 35.88 224 ALA A CA 1
ATOM 1729 C C . ALA A 1 224 ? -32.667 26.052 25.056 1.00 35.88 224 ALA A C 1
ATOM 1731 O O . ALA A 1 224 ? -32.902 26.575 26.142 1.00 35.88 224 ALA A O 1
ATOM 1732 N N . TRP A 1 225 ? -31.689 26.468 24.248 1.00 32.03 225 TRP A N 1
ATOM 1733 C CA . TRP A 1 225 ? -31.650 27.807 23.636 1.00 32.03 225 TRP A CA 1
ATOM 1734 C C . TRP A 1 225 ? -30.537 27.895 22.568 1.00 32.03 225 TRP A C 1
ATOM 1736 O O . TRP A 1 225 ? -29.494 27.263 22.725 1.00 32.03 225 TRP A O 1
ATOM 1746 N N . PRO A 1 226 ? -30.738 28.674 21.488 1.00 47.59 226 PRO A N 1
ATOM 1747 C CA . PRO A 1 226 ? -29.732 28.942 20.465 1.00 47.59 226 PRO A CA 1
ATOM 1748 C C . PRO A 1 226 ? -28.911 30.200 20.812 1.00 47.59 226 PRO A C 1
ATOM 1750 O O . PRO A 1 226 ? -29.478 31.204 21.233 1.00 47.59 226 PRO A O 1
ATOM 1753 N N . PHE A 1 227 ? -27.598 30.198 20.557 1.00 43.06 227 PHE A N 1
ATOM 1754 C CA . PHE A 1 227 ? -26.777 31.420 20.523 1.00 43.06 227 PHE A CA 1
ATOM 1755 C C . PHE A 1 227 ? -25.875 31.459 19.279 1.00 43.06 227 PHE A C 1
ATOM 1757 O O . PHE A 1 227 ? -24.789 30.902 19.220 1.00 43.06 227 PHE A O 1
ATOM 1764 N N . VAL A 1 228 ? -26.431 32.071 18.239 1.00 39.94 228 VAL A N 1
ATOM 1765 C CA . VAL A 1 228 ? -25.922 33.212 17.456 1.00 39.94 228 VAL A CA 1
ATOM 1766 C C . VAL A 1 228 ? -24.509 33.773 17.801 1.00 39.94 228 VAL A C 1
ATOM 1768 O O . VAL A 1 228 ? -24.325 34.365 18.857 1.00 39.94 228 VAL A O 1
ATOM 1771 N N . LEU A 1 229 ? -23.627 33.722 16.780 1.00 39.88 229 LEU A N 1
ATOM 1772 C CA . LEU A 1 229 ? -22.637 34.710 16.263 1.00 39.88 229 LEU A CA 1
ATOM 1773 C C . LEU A 1 229 ? -21.285 35.065 16.944 1.00 39.88 229 LEU A C 1
ATOM 1775 O O . LEU A 1 229 ? -21.222 35.372 18.125 1.00 39.88 229 LEU A O 1
ATOM 1779 N N . LEU A 1 230 ? -20.307 35.291 16.028 1.00 37.75 230 LEU A N 1
ATOM 1780 C CA . LEU A 1 230 ? -19.146 36.226 16.042 1.00 37.75 230 LEU A CA 1
ATOM 1781 C C . LEU A 1 230 ? -17.997 35.870 17.018 1.00 37.75 230 LEU A C 1
ATOM 1783 O O . LEU A 1 230 ? -18.238 35.493 18.147 1.00 37.75 230 LEU A O 1
ATOM 1787 N N . SER A 1 231 ? -16.698 36.004 16.731 1.00 37.94 231 SER A N 1
ATOM 1788 C CA . SER A 1 231 ? -15.926 36.596 15.631 1.00 37.94 231 SER A CA 1
ATOM 1789 C C . SER A 1 231 ? -14.424 36.442 15.940 1.00 37.94 231 SER A C 1
ATOM 1791 O O . SER A 1 231 ? -14.046 36.568 17.096 1.00 37.94 231 SER A O 1
ATOM 1793 N N . ALA A 1 232 ? -13.606 36.344 14.887 1.00 31.89 232 ALA A N 1
ATOM 1794 C CA . ALA A 1 232 ? -12.278 36.960 14.728 1.00 31.89 232 ALA A CA 1
ATOM 1795 C C . ALA A 1 232 ? -11.098 36.618 15.678 1.00 31.89 232 ALA A C 1
ATOM 1797 O O . ALA A 1 232 ? -1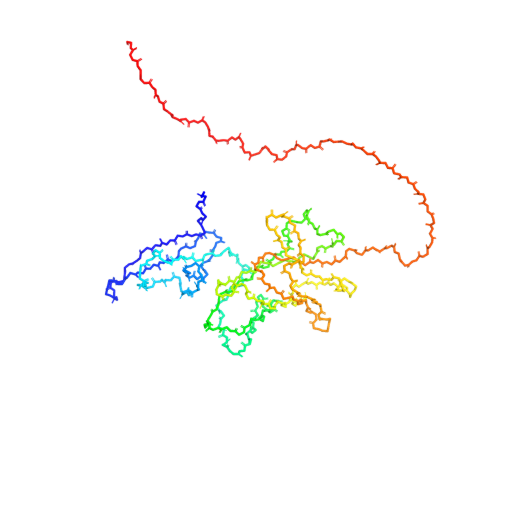1.122 36.859 16.878 1.00 31.89 232 ALA A O 1
ATOM 1798 N N . GLY A 1 233 ? -9.976 36.263 15.032 1.00 27.55 233 GLY A N 1
ATOM 1799 C CA . GLY A 1 233 ? -8.610 36.207 15.575 1.00 27.55 233 GLY A CA 1
ATOM 1800 C C . GLY A 1 233 ? -8.113 34.762 15.650 1.00 27.55 233 GLY A C 1
ATOM 1801 O O . GLY A 1 233 ? -8.764 33.941 16.269 1.00 27.55 233 GLY A O 1
ATOM 1802 N N . LEU A 1 234 ? -6.994 34.334 15.065 1.00 33.72 234 LEU A N 1
ATOM 1803 C CA . LEU A 1 234 ? -5.734 35.025 14.787 1.00 33.72 234 LEU A CA 1
ATOM 1804 C C . LEU A 1 234 ? -4.894 34.025 13.943 1.00 33.72 234 LEU A C 1
ATOM 1806 O O . LEU A 1 234 ? -4.592 32.933 14.402 1.00 33.72 234 LEU A O 1
ATOM 1810 N N . ALA A 1 235 ? -4.640 34.219 12.650 1.00 39.00 235 ALA A N 1
ATOM 1811 C CA . ALA A 1 235 ? -3.536 35.028 12.133 1.00 39.00 235 ALA A CA 1
ATOM 1812 C C . ALA A 1 235 ? -2.219 34.912 12.935 1.00 39.00 235 ALA A C 1
ATOM 1814 O O . ALA A 1 235 ? -1.764 35.917 13.469 1.00 39.00 235 ALA A O 1
ATOM 1815 N N . VAL A 1 236 ? -1.584 33.728 13.001 1.00 37.62 236 VAL A N 1
ATOM 1816 C CA . VAL A 1 236 ? -0.166 33.632 13.439 1.00 37.62 236 VAL A CA 1
ATOM 1817 C C . VAL A 1 236 ? 0.746 32.740 12.579 1.00 37.62 236 VAL A C 1
ATOM 1819 O O . VAL A 1 236 ? 1.936 33.024 12.537 1.00 37.62 236 VAL A O 1
ATOM 1822 N N . PHE A 1 237 ? 0.293 31.745 11.804 1.00 32.12 237 PHE A N 1
ATOM 1823 C CA . PHE A 1 237 ? 1.263 30.782 11.228 1.00 32.12 237 PHE A CA 1
ATOM 1824 C C . PHE A 1 237 ? 1.708 30.983 9.760 1.00 32.12 237 PHE A C 1
ATOM 1826 O O . PHE A 1 237 ? 2.435 30.159 9.219 1.00 32.12 237 PHE A O 1
ATOM 1833 N N . LEU A 1 238 ? 1.371 32.103 9.106 1.00 36.25 238 LEU A N 1
ATOM 1834 C CA . LEU A 1 238 ? 1.825 32.406 7.729 1.00 36.25 238 LEU A CA 1
ATOM 1835 C C . LEU A 1 238 ? 3.006 33.397 7.643 1.00 36.25 238 LEU A C 1
ATOM 1837 O O . LEU A 1 238 ? 3.186 34.079 6.634 1.00 36.25 238 LEU A O 1
ATOM 1841 N N . MET A 1 239 ? 3.864 33.458 8.667 1.00 39.84 239 MET A N 1
ATOM 1842 C CA . MET A 1 239 ? 5.109 34.245 8.637 1.00 39.84 239 MET A CA 1
ATOM 1843 C C . MET A 1 239 ? 6.383 33.396 8.747 1.00 39.84 239 MET A C 1
ATOM 1845 O O . MET A 1 239 ? 7.253 33.696 9.551 1.00 39.84 239 MET A O 1
ATOM 1849 N N . ILE A 1 240 ? 6.565 32.397 7.876 1.00 44.94 240 ILE A N 1
ATOM 1850 C CA . ILE A 1 240 ? 7.910 31.909 7.499 1.00 44.94 240 ILE A CA 1
ATOM 1851 C C . ILE A 1 240 ? 7.947 31.624 5.989 1.00 44.94 240 ILE A C 1
ATOM 1853 O O . ILE A 1 240 ? 8.145 30.502 5.542 1.00 44.94 240 ILE A O 1
ATOM 1857 N N . ARG A 1 241 ? 7.727 32.652 5.157 1.00 40.75 241 ARG A N 1
ATOM 1858 C CA . ARG A 1 241 ? 8.162 32.607 3.743 1.00 40.75 241 ARG A CA 1
ATOM 1859 C C . ARG A 1 241 ? 8.422 33.971 3.099 1.00 40.75 241 ARG A C 1
ATOM 1861 O O . ARG A 1 241 ? 8.234 34.158 1.902 1.00 40.75 241 ARG A O 1
ATOM 1868 N N . ARG A 1 242 ? 8.905 34.944 3.879 1.00 40.94 242 ARG A N 1
ATOM 1869 C CA . ARG A 1 242 ? 9.465 36.199 3.344 1.00 40.94 242 ARG A CA 1
ATOM 1870 C C . ARG A 1 242 ? 10.734 36.613 4.080 1.00 40.94 242 ARG A C 1
ATOM 1872 O O . ARG A 1 242 ? 10.772 37.616 4.783 1.00 40.94 242 ARG A O 1
ATOM 1879 N N . ARG A 1 243 ? 11.803 35.849 3.869 1.00 40.19 243 ARG A N 1
ATOM 1880 C CA . ARG A 1 243 ? 13.170 36.378 3.940 1.00 40.19 243 ARG A CA 1
ATOM 1881 C C . ARG A 1 243 ? 14.123 35.420 3.240 1.00 40.19 243 ARG A C 1
ATOM 1883 O O . ARG A 1 243 ? 14.616 34.500 3.866 1.00 40.19 243 ARG A O 1
ATOM 1890 N N . LEU A 1 244 ? 14.304 35.631 1.937 1.00 40.22 244 LEU A N 1
ATOM 1891 C CA . LEU A 1 244 ? 15.527 35.406 1.152 1.00 40.22 244 LEU A CA 1
ATOM 1892 C C . LEU A 1 244 ? 15.155 35.591 -0.324 1.00 40.22 244 LEU A C 1
ATOM 1894 O O . LEU A 1 244 ? 14.327 34.858 -0.850 1.00 40.22 244 LEU A O 1
ATOM 1898 N N . GLY A 1 245 ? 15.715 36.623 -0.960 1.00 32.94 245 GLY A N 1
ATOM 1899 C CA . GLY A 1 245 ? 15.525 36.875 -2.390 1.00 32.94 245 GLY A CA 1
ATOM 1900 C C . GLY A 1 245 ? 15.306 38.338 -2.773 1.00 32.94 245 GLY A C 1
ATOM 1901 O O . GLY A 1 245 ? 14.334 38.649 -3.454 1.00 32.94 245 GLY A O 1
ATOM 1902 N N . ARG A 1 246 ? 16.186 39.255 -2.351 1.00 41.06 246 ARG A N 1
ATOM 1903 C CA . ARG A 1 246 ? 16.441 40.472 -3.139 1.00 41.06 246 ARG A CA 1
ATOM 1904 C C . ARG A 1 246 ? 17.864 40.973 -2.895 1.00 41.06 246 ARG A C 1
ATOM 1906 O O . ARG A 1 246 ? 18.095 41.900 -2.129 1.00 41.06 246 ARG A O 1
ATOM 1913 N N . THR A 1 247 ? 18.803 40.305 -3.553 1.00 38.50 247 THR A N 1
ATOM 1914 C CA . THR A 1 247 ? 20.194 40.731 -3.744 1.00 38.50 247 THR A CA 1
ATOM 1915 C C . THR A 1 247 ? 20.623 40.279 -5.134 1.00 38.50 247 THR A C 1
ATOM 1917 O O . THR A 1 247 ? 20.549 39.086 -5.408 1.00 38.50 247 THR A O 1
ATOM 1920 N N . GLY A 1 248 ? 21.066 41.239 -5.955 1.00 33.25 248 GLY A N 1
ATOM 1921 C CA . GLY A 1 248 ? 21.624 41.055 -7.306 1.00 33.25 248 GLY A CA 1
ATOM 1922 C C . GLY A 1 248 ? 20.555 40.734 -8.354 1.00 33.25 248 GLY A C 1
ATOM 1923 O O . GLY A 1 248 ? 19.660 39.953 -8.083 1.00 33.25 248 GLY A O 1
ATOM 1924 N N . ASP A 1 249 ? 20.529 41.302 -9.553 1.00 35.41 249 ASP A N 1
ATOM 1925 C CA . ASP A 1 249 ? 21.631 41.826 -10.354 1.00 35.41 249 ASP A CA 1
ATOM 1926 C C . ASP A 1 249 ? 21.071 42.672 -11.521 1.00 35.41 249 ASP A C 1
ATOM 1928 O O . ASP A 1 249 ? 19.886 42.567 -11.850 1.00 35.41 249 ASP A O 1
ATOM 1932 N N . GLY A 1 250 ? 21.926 43.470 -12.164 1.00 34.44 250 GLY A N 1
ATOM 1933 C CA . GLY A 1 250 ? 21.678 43.981 -13.517 1.00 34.44 250 GLY A CA 1
ATOM 1934 C C . GLY A 1 250 ? 21.790 45.492 -13.672 1.00 34.44 250 GLY A C 1
ATOM 1935 O O . GLY A 1 250 ? 20.801 46.215 -13.588 1.00 34.44 250 GLY A O 1
ATOM 1936 N N . GLY A 1 251 ? 23.012 45.956 -13.928 1.00 34.41 251 GLY A N 1
ATOM 1937 C CA . GLY A 1 251 ? 23.324 47.343 -14.241 1.00 34.41 251 GLY A CA 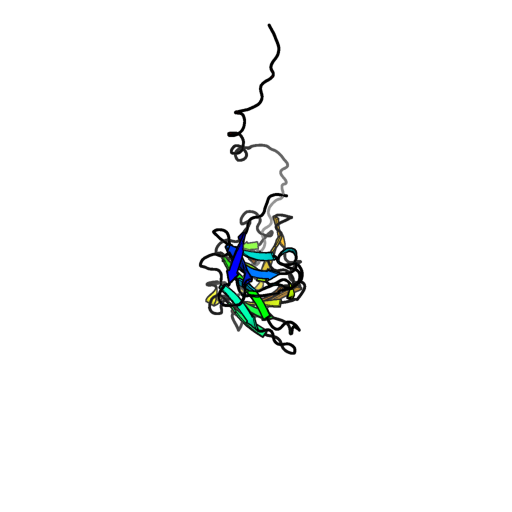1
ATOM 1938 C C . GLY A 1 251 ? 22.756 47.838 -15.572 1.00 34.41 251 GLY A C 1
ATOM 1939 O O . GLY A 1 251 ? 22.406 47.074 -16.469 1.00 34.41 251 GLY A O 1
ATOM 1940 N N . GLN A 1 252 ? 22.753 49.162 -15.709 1.00 35.91 252 GLN A N 1
ATOM 1941 C CA . GLN A 1 252 ? 22.597 49.834 -16.987 1.00 35.91 252 GLN A CA 1
ATOM 1942 C C . GLN A 1 252 ? 23.626 50.964 -17.079 1.00 35.91 252 GLN A C 1
ATOM 1944 O O . GLN A 1 252 ? 23.690 51.857 -16.236 1.00 35.91 252 GLN A O 1
ATOM 1949 N N . VAL A 1 253 ? 24.472 50.854 -18.097 1.00 41.94 253 VAL A N 1
ATOM 1950 C CA . VAL A 1 253 ? 25.437 51.852 -18.556 1.00 41.94 253 VAL A CA 1
ATOM 1951 C C . VAL A 1 253 ? 24.683 52.966 -19.284 1.00 41.94 253 VAL A C 1
ATOM 1953 O O . VAL A 1 253 ? 23.884 52.645 -20.157 1.00 41.94 253 VAL A O 1
ATOM 1956 N N . THR A 1 254 ? 25.004 54.235 -19.000 1.00 40.12 254 THR A N 1
ATOM 1957 C CA . THR A 1 254 ? 25.082 55.320 -20.003 1.00 40.12 254 THR A CA 1
ATOM 1958 C C . THR A 1 254 ? 25.793 56.559 -19.448 1.00 40.12 254 THR A C 1
ATOM 1960 O O . THR A 1 254 ? 25.326 57.168 -18.494 1.00 40.12 254 THR A O 1
ATOM 1963 N N . ALA A 1 255 ? 26.904 56.885 -20.115 1.00 37.22 255 ALA A N 1
ATOM 1964 C CA . ALA A 1 255 ? 27.388 58.192 -20.573 1.00 37.22 255 ALA A CA 1
ATOM 1965 C C . ALA A 1 255 ? 27.301 59.439 -19.664 1.00 37.22 255 ALA A C 1
ATOM 1967 O O . ALA A 1 255 ? 26.225 59.970 -19.393 1.00 37.22 255 ALA A O 1
ATOM 1968 N N . GLY A 1 256 ? 28.492 59.976 -19.383 1.00 37.88 256 GLY A N 1
ATOM 1969 C CA . GLY A 1 256 ? 28.807 61.340 -18.961 1.00 37.88 256 GLY A CA 1
ATOM 1970 C C . GLY A 1 256 ? 30.316 61.522 -18.993 1.00 37.88 256 GLY A C 1
ATOM 1971 O O . GLY A 1 256 ? 30.974 60.810 -18.205 1.00 37.88 256 GLY A O 1
#

Foldseek 3Di:
DPPPPQWDWDWDFDPPPPRKIKIATGGDPQKDFQAKDQVQDGDGRDRIDINDPPDCPRIDTDIDGDDPQKFKDKDFAAQQAWDWDATPVNQKIKTFGRAPDGIKMKIKHKAQCAPPPVAADPQKDFHSIKIFIDIDNSCQQPKMKMKGQCVSRVHDDDPQQLQFKDKWDQDPVVRHTHCPQWPDWHADPVRNITMTTGNDGGMMTIIGGNDPPPPDDDDDDDDDDDDDDDDDDDDDDPPDDPDDDDDDDDDDDDDD

Radius of gyration: 25.49 Å; chains: 1; bounding box: 70×80×60 Å

Sequence (256 aa):
FTEDTSGSVRNGIDPENGDDLIYIADAAPGFGFAYWSDGSTLISTQPELWSPQGGIGLYQPVNWPATDLTDKKIVPLAKDTTTTVPFLGGEVRMVLPAHADPVAVIAVTPFRDPVGLDQLPAGMTAVPRSYWFQRSENLAGQRIRVEIDLALAGIDLSDAEKESLALYHWDEETLVWEKLSIASQGVDYDAGILWAELDHFSTFGLFYAAEDIARTGEHTQQMAWPFVLLSAGLAVFLMIRRRLGRTGDGGQVTAG

Secondary structure (DSSP, 8-state):
-----SEEEEEEEETTTTSEEEEEEEEPTTEEEEEEESSSSEEESSSEEES-TT-GGG-EEEEEE--TT-EEEEEEPPSSS-EEEEEGGGTEEEEEPP-SSSEEEEEEEEESS-TTGGGPPTTEEEEEEEEEEEE-GGGTT--EEEEEETTTTT----HHHHHH-EEEEEETTTTEEESTTEEEEEEETTTTEEEEEES--SEEEEEEEPP--S-SS-------------------S--SS-SS------------